Protein AF-A0A0F9RE69-F1 (afdb_monomer)

pLDDT: mean 82.81, std 15.03, range [32.81, 98.06]

Sequence (229 aa):
MHWARVFRTGDAGEPESRMHPKVQCPIGRCDGFTVLGRPYCSKHYRHYIKWGHAFRKPLCVVYNCERIVQWSRKDGRKEYCRKHQIKMGKWGLPYRPCSLSGCNNKHASKGLCNKHYKAKRRAENIQVRLASNLRSRIRTATKNGQKAGSAIKDLGCSIDDFKEHMENQFERGMSWDNWGLHGWHIDHIRPLMTFDLSNKVQFREANRYTNLRPLWAYDNLSRKKSQRK

Structure (mmCIF, N/CA/C/O backbone):
data_AF-A0A0F9RE69-F1
#
_entry.id   AF-A0A0F9RE69-F1
#
loop_
_atom_site.group_PDB
_atom_site.id
_atom_site.type_symbol
_atom_site.label_atom_id
_atom_site.label_alt_id
_atom_site.label_comp_id
_atom_site.label_asym_id
_atom_site.label_entity_id
_atom_site.label_seq_id
_atom_site.pdbx_PDB_ins_code
_atom_site.Cartn_x
_atom_site.Cartn_y
_atom_site.Cartn_z
_atom_site.occupancy
_atom_site.B_iso_or_equiv
_atom_site.auth_seq_id
_atom_site.auth_comp_id
_atom_site.auth_asym_id
_atom_site.auth_atom_id
_atom_site.pdbx_PDB_model_num
ATOM 1 N N . MET A 1 1 ? 18.300 -1.844 -69.169 1.00 34.06 1 MET A N 1
ATOM 2 C CA . MET A 1 1 ? 18.057 -1.223 -70.486 1.00 34.06 1 MET A CA 1
ATOM 3 C C . MET A 1 1 ? 17.036 -2.080 -71.209 1.00 34.06 1 MET A C 1
ATOM 5 O O . MET A 1 1 ? 17.349 -3.228 -71.479 1.00 34.06 1 MET A O 1
ATOM 9 N N . HIS A 1 2 ? 15.810 -1.602 -71.422 1.00 32.81 2 HIS A N 1
ATOM 10 C CA . HIS A 1 2 ? 14.795 -2.378 -72.146 1.00 32.81 2 HIS A CA 1
ATOM 11 C C . HIS A 1 2 ? 13.992 -1.439 -73.051 1.00 32.81 2 HIS A C 1
ATOM 13 O O . HIS A 1 2 ? 12.900 -1.001 -72.719 1.00 32.81 2 HIS A O 1
ATOM 19 N N . TRP A 1 3 ? 14.623 -1.081 -74.168 1.00 33.28 3 TRP A N 1
ATOM 20 C CA . TRP A 1 3 ? 14.007 -0.438 -75.327 1.00 33.28 3 TRP A CA 1
ATOM 21 C C . TRP A 1 3 ? 14.550 -1.132 -76.575 1.00 33.28 3 TRP A C 1
ATOM 23 O O . TRP A 1 3 ? 15.489 -0.657 -77.204 1.00 33.28 3 TRP A O 1
ATOM 33 N N . ALA A 1 4 ? 14.015 -2.307 -76.897 1.00 40.09 4 ALA A N 1
ATOM 34 C CA . ALA A 1 4 ? 14.283 -2.968 -78.169 1.00 40.09 4 ALA A CA 1
ATOM 35 C C . ALA A 1 4 ? 13.075 -3.830 -78.558 1.00 40.09 4 ALA A C 1
ATOM 37 O O . ALA A 1 4 ? 12.659 -4.678 -77.773 1.00 40.09 4 ALA A O 1
ATOM 38 N N . ARG A 1 5 ? 12.586 -3.621 -79.792 1.00 44.66 5 ARG A N 1
ATOM 39 C CA . ARG A 1 5 ? 11.292 -4.035 -80.383 1.00 44.66 5 ARG A CA 1
ATOM 40 C C . ARG A 1 5 ? 10.164 -3.113 -79.932 1.00 44.66 5 ARG A C 1
ATOM 42 O O . ARG A 1 5 ? 9.811 -3.096 -78.768 1.00 44.66 5 ARG A O 1
ATOM 49 N N . VAL A 1 6 ? 9.633 -2.262 -80.800 1.00 41.19 6 VAL A N 1
ATOM 50 C CA . VAL A 1 6 ? 8.813 -2.633 -81.961 1.00 41.19 6 VAL A CA 1
ATOM 51 C C . VAL A 1 6 ? 8.932 -1.542 -83.025 1.00 41.19 6 VAL A C 1
ATOM 53 O O . VAL A 1 6 ? 8.755 -0.394 -82.666 1.00 41.19 6 VAL A O 1
ATOM 56 N N . PHE A 1 7 ? 9.190 -1.898 -84.291 1.00 38.12 7 PHE A N 1
ATOM 57 C CA . PHE A 1 7 ? 8.599 -1.249 -85.479 1.00 38.12 7 PHE A CA 1
ATOM 58 C C . PHE A 1 7 ? 8.823 -2.141 -86.710 1.00 38.12 7 PHE A C 1
ATOM 60 O O . PHE A 1 7 ? 9.792 -2.001 -87.453 1.00 38.12 7 PHE A O 1
ATOM 67 N N . ARG A 1 8 ? 7.919 -3.105 -86.903 1.00 46.72 8 ARG A N 1
ATOM 68 C CA . ARG A 1 8 ? 7.627 -3.695 -88.216 1.00 46.72 8 ARG A CA 1
ATOM 69 C C . ARG A 1 8 ? 6.198 -4.245 -88.192 1.00 46.72 8 ARG A C 1
ATOM 71 O O . ARG A 1 8 ? 6.021 -5.448 -88.172 1.00 46.72 8 ARG A O 1
ATOM 78 N N . THR A 1 9 ? 5.242 -3.325 -88.063 1.00 43.06 9 THR A N 1
ATOM 79 C CA . THR A 1 9 ? 3.795 -3.398 -88.373 1.00 43.06 9 THR A CA 1
ATOM 80 C C . THR A 1 9 ? 3.170 -2.183 -87.689 1.00 43.06 9 THR A C 1
ATOM 82 O O . THR A 1 9 ? 3.253 -2.051 -86.468 1.00 43.06 9 THR A O 1
ATOM 85 N N . GLY A 1 10 ? 2.675 -1.237 -88.483 1.00 47.41 10 GLY A N 1
ATOM 86 C CA . GLY A 1 10 ? 2.187 0.059 -88.022 1.00 47.41 10 GLY A CA 1
ATOM 87 C C . GLY A 1 10 ? 0.805 -0.008 -87.386 1.00 47.41 10 GLY A C 1
ATOM 88 O O . GLY A 1 10 ? -0.138 0.465 -87.995 1.00 47.41 10 GLY A O 1
ATOM 89 N N . ASP A 1 11 ? 0.727 -0.514 -86.158 1.00 46.81 11 ASP A N 1
ATOM 90 C CA . ASP A 1 11 ? -0.419 -0.308 -85.270 1.00 46.81 11 ASP A CA 1
ATOM 91 C C . ASP A 1 11 ? 0.092 0.190 -83.915 1.00 46.81 11 ASP A C 1
ATOM 93 O O . ASP A 1 11 ? 0.530 -0.577 -83.054 1.00 46.81 11 ASP A O 1
ATOM 97 N N . ALA A 1 12 ? 0.077 1.511 -83.731 1.00 45.25 12 ALA A N 1
ATOM 98 C CA . ALA A 1 12 ? 0.247 2.126 -82.422 1.00 45.25 12 ALA A CA 1
ATOM 99 C C . ALA A 1 12 ? -1.081 2.006 -81.661 1.00 45.25 12 ALA A C 1
ATOM 101 O O . ALA A 1 12 ? -1.859 2.953 -81.601 1.00 45.25 12 ALA A O 1
ATOM 102 N N . GLY A 1 13 ? -1.359 0.821 -81.114 1.00 50.19 13 GLY A N 1
ATOM 103 C CA . GLY A 1 13 ? -2.434 0.664 -80.136 1.00 50.19 13 GLY A CA 1
ATOM 104 C C . GLY A 1 13 ? -2.172 1.581 -78.939 1.00 50.19 13 GLY A C 1
ATOM 105 O O . GLY A 1 13 ? -1.071 1.570 -78.380 1.00 50.19 13 GLY A O 1
ATOM 106 N N . GLU A 1 14 ? -3.157 2.399 -78.568 1.00 49.16 14 GLU A N 1
ATOM 107 C CA . GLU A 1 14 ? -3.077 3.251 -77.381 1.00 49.16 14 GLU A CA 1
ATOM 108 C C . GLU A 1 14 ? -2.786 2.392 -76.137 1.00 49.16 14 GLU A C 1
ATOM 110 O O . GLU A 1 14 ? -3.417 1.348 -75.944 1.00 49.16 14 GLU A O 1
ATOM 115 N N . PRO A 1 15 ? -1.837 2.782 -75.266 1.00 51.09 15 PRO A N 1
ATOM 116 C CA . PRO A 1 15 ? -1.603 2.040 -74.044 1.00 51.09 15 PRO A CA 1
ATOM 117 C C . PRO A 1 15 ? -2.792 2.258 -73.104 1.00 51.09 15 PRO A C 1
ATOM 119 O O . PRO A 1 15 ? -2.896 3.305 -72.466 1.00 51.09 15 PRO A O 1
ATOM 122 N N . GLU A 1 16 ? -3.666 1.254 -72.981 1.00 48.00 16 GLU A N 1
ATOM 123 C CA . GLU A 1 16 ? -4.644 1.184 -71.894 1.00 48.00 16 GLU A CA 1
ATOM 124 C C . GLU A 1 16 ? -3.909 1.389 -70.563 1.00 48.00 16 GLU A C 1
ATOM 126 O O . GLU A 1 16 ? -3.133 0.540 -70.100 1.00 48.00 16 GLU A O 1
ATOM 131 N N . SER A 1 17 ? -4.130 2.541 -69.928 1.00 51.00 17 SER A N 1
ATOM 132 C CA . SER A 1 17 ? -3.585 2.806 -68.607 1.00 51.00 17 SER A CA 1
ATOM 133 C C . SER A 1 17 ? -4.231 1.820 -67.636 1.00 51.00 17 SER A C 1
ATOM 135 O O . SER A 1 17 ? -5.389 1.989 -67.253 1.00 51.00 17 SER A O 1
ATOM 137 N N . ARG A 1 18 ? -3.506 0.772 -67.233 1.00 55.75 18 ARG A N 1
ATOM 138 C CA . ARG A 1 18 ? -3.955 -0.147 -66.180 1.00 55.75 18 ARG A CA 1
ATOM 139 C C . ARG A 1 18 ? -4.212 0.653 -64.898 1.00 55.75 18 ARG A C 1
ATOM 141 O O . ARG A 1 18 ? -3.283 0.952 -64.147 1.00 55.75 18 ARG A O 1
ATOM 148 N N . MET A 1 19 ? -5.469 1.020 -64.642 1.00 55.28 19 MET A N 1
ATOM 149 C CA . MET A 1 19 ? -5.887 1.619 -63.376 1.00 55.28 19 MET A CA 1
ATOM 150 C C . MET A 1 19 ? -5.671 0.586 -62.271 1.00 55.28 19 MET A C 1
ATOM 152 O O . MET A 1 19 ? -6.398 -0.397 -62.158 1.00 55.28 19 MET A O 1
ATOM 156 N N . HIS A 1 20 ? -4.648 0.797 -61.447 1.00 59.59 20 HIS A N 1
ATOM 157 C CA . HIS A 1 20 ? -4.435 -0.036 -60.271 1.00 59.59 20 HIS A CA 1
ATOM 158 C C . HIS A 1 20 ? -5.553 0.202 -59.236 1.00 59.59 20 HIS A C 1
ATOM 160 O O . HIS A 1 20 ? -5.915 1.360 -58.995 1.00 59.59 20 HIS A O 1
ATOM 166 N N . PRO A 1 21 ? -6.081 -0.852 -58.581 1.00 67.25 21 PRO A N 1
ATOM 167 C CA . PRO A 1 21 ? -7.150 -0.711 -57.597 1.00 67.25 21 PRO A CA 1
ATOM 168 C C . PRO A 1 21 ? -6.733 0.186 -56.426 1.00 67.25 21 PRO A C 1
ATOM 170 O O . PRO A 1 21 ? -5.678 -0.012 -55.817 1.00 67.25 21 PRO A O 1
ATOM 173 N N . LYS A 1 22 ? -7.578 1.161 -56.075 1.00 74.31 22 LYS A N 1
ATOM 174 C CA . LYS A 1 22 ? -7.398 1.989 -54.875 1.00 74.31 22 LYS A CA 1
ATOM 175 C C . LYS A 1 22 ? -7.756 1.163 -53.637 1.00 74.31 22 LYS A C 1
ATOM 177 O O . LYS A 1 22 ? -8.927 1.018 -53.306 1.00 74.31 22 LYS A O 1
ATOM 182 N N . VAL A 1 23 ? -6.757 0.630 -52.940 1.00 86.75 23 VAL A N 1
ATOM 183 C CA . VAL A 1 23 ? -6.963 -0.125 -51.691 1.00 86.75 23 VAL A CA 1
ATOM 184 C C . VAL A 1 23 ? -6.989 0.841 -50.507 1.00 86.75 23 VAL A C 1
ATOM 186 O O . VAL A 1 23 ? -6.150 1.736 -50.417 1.00 86.75 23 VAL A O 1
ATOM 189 N N . GLN A 1 24 ? -7.943 0.699 -49.587 1.00 89.94 24 GLN A N 1
ATOM 190 C CA . GLN A 1 24 ? -8.038 1.585 -48.423 1.00 89.94 24 GLN A CA 1
ATOM 191 C C . GLN A 1 24 ? -6.888 1.360 -47.429 1.00 89.94 24 GLN A C 1
ATOM 193 O O . GLN A 1 24 ? -6.379 0.252 -47.258 1.00 89.94 24 GLN A O 1
ATOM 198 N N . CYS A 1 25 ? -6.440 2.429 -46.769 1.00 90.81 25 CYS A N 1
ATOM 199 C CA . CYS A 1 25 ? -5.373 2.357 -45.781 1.00 90.81 25 CYS A CA 1
ATOM 200 C C . CYS A 1 25 ? -5.814 1.543 -44.549 1.00 90.81 25 CYS A C 1
ATOM 202 O O . CYS A 1 25 ? -6.846 1.859 -43.964 1.00 90.81 25 CYS A O 1
ATOM 204 N N . PRO A 1 26 ? -4.996 0.592 -44.057 1.00 90.25 26 PRO A N 1
ATOM 205 C CA . PRO A 1 26 ? -5.376 -0.274 -42.932 1.00 90.25 26 PRO A CA 1
ATOM 206 C C . PRO A 1 26 ? -5.365 0.417 -41.554 1.00 90.25 26 PRO A C 1
ATOM 208 O O . PRO A 1 26 ? -5.587 -0.227 -40.533 1.00 90.25 26 PRO A O 1
ATOM 211 N N . ILE A 1 27 ? -5.060 1.717 -41.479 1.00 88.06 27 ILE A N 1
ATOM 212 C CA . ILE A 1 27 ? -5.052 2.450 -40.208 1.00 88.06 27 ILE A CA 1
ATOM 213 C C . ILE A 1 27 ? -6.478 2.891 -39.885 1.00 88.06 27 ILE A C 1
ATOM 215 O O . ILE A 1 27 ? -7.076 3.638 -40.655 1.00 88.06 27 ILE A O 1
ATOM 219 N N . GLY A 1 28 ? -7.004 2.461 -38.735 1.00 85.25 28 GLY A N 1
ATOM 220 C CA . GLY A 1 28 ? -8.359 2.804 -38.301 1.00 85.25 28 GLY A CA 1
ATOM 221 C C . GLY A 1 28 ? -8.610 4.316 -38.310 1.00 85.25 28 GLY A C 1
ATOM 222 O O . GLY A 1 28 ? -7.770 5.085 -37.840 1.00 85.25 28 GLY A O 1
ATOM 223 N N . ARG A 1 29 ? -9.776 4.726 -38.832 1.00 83.62 29 ARG A N 1
ATOM 224 C CA . ARG A 1 29 ? -10.171 6.136 -39.046 1.00 83.62 29 ARG A CA 1
ATOM 225 C C . ARG A 1 29 ? -9.275 6.891 -40.043 1.00 83.62 29 ARG A C 1
ATOM 227 O O . ARG A 1 29 ? -8.983 8.070 -39.853 1.00 83.62 29 ARG A O 1
ATOM 234 N N . CYS A 1 30 ? -8.791 6.206 -41.080 1.00 88.25 30 CYS A N 1
ATOM 235 C CA . CYS A 1 30 ? -8.088 6.824 -42.199 1.00 88.25 30 CYS A CA 1
ATOM 236 C C . CYS A 1 30 ? -8.858 6.634 -43.506 1.00 88.25 30 CYS A C 1
ATOM 238 O O . CYS A 1 30 ? -9.013 5.512 -43.982 1.00 88.25 30 CYS A O 1
ATOM 240 N N . ASP A 1 31 ? -9.208 7.748 -44.146 1.00 89.31 31 ASP A N 1
ATOM 241 C CA . ASP A 1 31 ? -9.911 7.753 -45.440 1.00 89.31 31 ASP A CA 1
ATOM 242 C C . ASP A 1 31 ? -8.943 7.779 -46.638 1.00 89.31 31 ASP A C 1
ATOM 244 O O . ASP A 1 31 ? -9.317 8.036 -47.778 1.00 89.31 31 ASP A O 1
ATOM 248 N N . GLY A 1 32 ? -7.651 7.560 -46.381 1.00 88.06 32 GLY A N 1
ATOM 249 C CA . GLY A 1 32 ? -6.627 7.532 -47.418 1.00 88.06 32 GLY A CA 1
ATOM 250 C C . GLY A 1 32 ? -6.537 6.173 -48.106 1.00 88.06 32 GLY A C 1
ATOM 251 O O . GLY A 1 32 ? -6.819 5.139 -47.506 1.00 88.06 32 GLY A O 1
ATOM 252 N N . PHE A 1 33 ? -6.018 6.169 -49.329 1.00 89.88 33 PHE A N 1
ATOM 253 C CA . PHE A 1 33 ? -5.740 4.951 -50.092 1.00 89.88 33 PHE A CA 1
ATOM 254 C C . PHE A 1 33 ? -4.249 4.612 -50.064 1.00 89.88 33 PHE A C 1
ATOM 256 O O . PHE A 1 33 ? -3.396 5.505 -49.965 1.00 89.88 33 PHE A O 1
ATOM 263 N N . THR A 1 34 ? -3.919 3.325 -50.110 1.00 87.81 34 THR A N 1
ATOM 264 C CA . THR A 1 34 ? -2.552 2.858 -50.316 1.00 87.81 34 THR A CA 1
ATOM 265 C C . THR A 1 34 ? -2.087 3.235 -51.721 1.00 87.81 34 THR A C 1
ATOM 267 O O . THR A 1 34 ? -2.875 3.457 -52.639 1.00 87.81 34 THR A O 1
ATOM 270 N N . VAL A 1 35 ? -0.774 3.372 -51.864 1.00 82.88 35 VAL A N 1
ATOM 271 C CA . VAL A 1 35 ? -0.130 3.595 -53.162 1.00 82.88 35 VAL A CA 1
ATOM 272 C C . VAL A 1 35 ? 0.511 2.279 -53.579 1.00 82.88 35 VAL A C 1
ATOM 274 O O . VAL A 1 35 ? 0.962 1.529 -52.711 1.00 82.88 35 VAL A O 1
ATOM 277 N N . LEU A 1 36 ? 0.568 2.008 -54.884 1.00 79.94 36 LEU A N 1
ATOM 278 C CA . LEU A 1 36 ? 1.165 0.792 -55.435 1.00 79.94 36 LEU A CA 1
ATOM 279 C C . LEU A 1 36 ? 2.535 0.500 -54.791 1.00 79.94 36 LEU A C 1
ATOM 281 O O . LEU A 1 36 ? 3.399 1.375 -54.707 1.00 79.94 36 LEU A O 1
ATOM 285 N N . GLY A 1 37 ? 2.699 -0.725 -54.287 1.00 80.62 37 GLY A N 1
ATOM 286 C CA . GLY A 1 37 ? 3.926 -1.173 -53.622 1.00 80.62 37 GLY A CA 1
ATOM 287 C C . GLY A 1 37 ? 4.147 -0.637 -52.200 1.00 80.62 37 GLY A C 1
ATOM 288 O O . GLY A 1 37 ? 5.230 -0.830 -51.650 1.00 80.62 37 GLY A O 1
ATOM 289 N N . ARG A 1 38 ? 3.166 0.038 -51.576 1.00 87.06 38 ARG A N 1
ATOM 290 C CA . ARG A 1 38 ? 3.271 0.544 -50.195 1.00 87.06 38 ARG A CA 1
ATOM 291 C C . ARG A 1 38 ? 2.202 -0.053 -49.273 1.00 87.06 38 ARG A C 1
ATOM 293 O O . ARG A 1 38 ? 1.034 -0.096 -49.645 1.00 87.06 38 ARG A O 1
ATOM 300 N N . PRO A 1 39 ? 2.558 -0.393 -48.020 1.00 87.56 39 PRO A N 1
ATOM 301 C CA . PRO A 1 39 ? 1.616 -0.967 -47.055 1.00 87.56 39 PRO A CA 1
ATOM 302 C C . PRO A 1 39 ? 0.610 0.045 -46.476 1.00 87.56 39 PRO A C 1
ATOM 304 O O . PRO A 1 39 ? -0.358 -0.346 -45.831 1.00 87.56 39 PRO A O 1
ATOM 307 N N . TYR A 1 40 ? 0.828 1.352 -46.668 1.00 91.44 40 TYR A N 1
ATOM 308 C CA . TYR A 1 40 ? -0.014 2.414 -46.108 1.00 91.44 40 TYR A CA 1
ATOM 309 C C . TYR A 1 40 ? -0.210 3.563 -47.103 1.00 91.44 40 TYR A C 1
ATOM 311 O O . TYR A 1 40 ? 0.547 3.699 -48.067 1.00 91.44 40 TYR A O 1
ATOM 319 N N . CYS A 1 41 ? -1.174 4.450 -46.829 1.00 92.31 41 CYS A N 1
ATOM 320 C CA . CYS A 1 41 ? -1.324 5.696 -47.581 1.00 92.31 41 CYS A CA 1
ATOM 321 C C . CYS A 1 41 ? -0.071 6.578 -47.488 1.00 92.31 41 CYS A C 1
ATOM 323 O O . CYS A 1 41 ? 0.723 6.465 -46.552 1.00 92.31 41 CYS A O 1
ATOM 325 N N . SER A 1 42 ? 0.096 7.524 -48.413 1.00 90.00 42 SER A N 1
ATOM 326 C CA . SER A 1 42 ? 1.280 8.398 -48.471 1.00 90.00 42 SER A CA 1
ATOM 327 C C . SER A 1 42 ? 1.600 9.133 -47.162 1.00 90.00 42 SER A C 1
ATOM 329 O O . SER A 1 42 ? 2.769 9.403 -46.881 1.00 90.00 42 SER A O 1
ATOM 331 N N . LYS A 1 43 ? 0.594 9.467 -46.342 1.00 91.06 43 LYS A N 1
ATOM 332 C CA . LYS A 1 43 ? 0.785 10.089 -45.018 1.00 91.06 43 LYS A CA 1
ATOM 333 C C . LYS A 1 43 ? 1.352 9.088 -44.006 1.00 91.06 43 LYS A C 1
ATOM 335 O O . LYS A 1 43 ? 2.388 9.349 -43.394 1.00 91.06 43 LYS A O 1
ATOM 3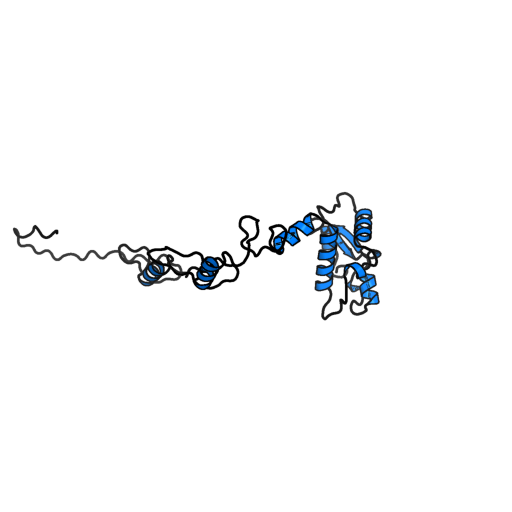40 N N . HIS A 1 44 ? 0.708 7.934 -43.861 1.00 91.56 44 HIS A N 1
ATOM 341 C CA . HIS A 1 44 ? 1.111 6.893 -42.915 1.00 91.56 44 HIS A CA 1
ATOM 342 C C . HIS A 1 44 ? 2.407 6.196 -43.316 1.00 91.56 44 HIS A C 1
ATOM 344 O O . HIS A 1 44 ? 3.206 5.864 -42.447 1.00 91.56 44 HIS A O 1
ATOM 350 N N . TYR A 1 45 ? 2.678 6.061 -44.612 1.00 89.75 45 TYR A N 1
ATOM 351 C CA . TYR A 1 45 ? 3.950 5.551 -45.102 1.00 89.75 45 TYR A CA 1
ATOM 352 C C . TYR A 1 45 ? 5.097 6.509 -44.769 1.00 89.75 45 TYR A C 1
ATOM 354 O O . TYR A 1 45 ? 6.108 6.081 -44.224 1.00 89.75 45 TYR A O 1
ATOM 362 N N . ARG A 1 46 ? 4.925 7.825 -44.977 1.00 88.50 46 ARG A N 1
ATOM 363 C CA . ARG A 1 46 ? 5.919 8.825 -44.539 1.00 88.50 46 ARG A CA 1
ATOM 364 C C . ARG A 1 46 ? 6.158 8.772 -43.029 1.00 88.50 46 ARG A C 1
ATOM 366 O O . ARG A 1 46 ? 7.298 8.869 -42.583 1.00 88.50 46 ARG A O 1
ATOM 373 N N . HIS A 1 47 ? 5.099 8.592 -42.242 1.00 88.31 47 HIS A N 1
ATOM 374 C CA . HIS A 1 47 ? 5.208 8.453 -40.792 1.00 88.31 47 HIS A CA 1
ATOM 375 C C . HIS A 1 47 ? 5.937 7.158 -40.392 1.00 88.31 47 HIS A C 1
ATOM 377 O O . HIS A 1 47 ? 6.848 7.199 -39.566 1.00 88.31 47 HIS A O 1
ATOM 383 N N . TYR A 1 48 ? 5.617 6.042 -41.049 1.00 85.50 48 TYR A N 1
ATOM 384 C CA . TYR A 1 48 ? 6.286 4.755 -40.880 1.00 85.50 48 TYR A CA 1
ATOM 385 C C . TYR A 1 48 ? 7.779 4.839 -41.202 1.00 85.50 48 TYR A C 1
ATOM 387 O O . TYR A 1 48 ? 8.588 4.463 -40.362 1.00 85.50 48 TYR A O 1
ATOM 395 N N . ILE A 1 49 ? 8.157 5.416 -42.344 1.00 84.88 49 ILE A N 1
ATOM 396 C CA . ILE A 1 49 ? 9.566 5.604 -42.720 1.00 84.88 49 ILE A CA 1
ATOM 397 C C . ILE A 1 49 ? 10.307 6.475 -41.700 1.00 84.88 49 ILE A C 1
ATOM 399 O O . ILE A 1 49 ? 11.472 6.228 -41.406 1.00 84.88 49 ILE A O 1
ATOM 403 N N . LYS A 1 50 ? 9.636 7.480 -41.127 1.00 82.25 50 LYS A N 1
ATOM 404 C CA . LYS A 1 50 ? 10.250 8.388 -40.154 1.00 82.25 50 LYS A CA 1
ATOM 405 C C . LYS A 1 50 ? 10.402 7.781 -38.754 1.00 82.25 50 LYS A C 1
ATOM 407 O O . LYS A 1 50 ? 11.359 8.110 -38.060 1.00 82.25 50 LYS A O 1
ATOM 412 N N . TRP A 1 51 ? 9.463 6.944 -38.312 1.00 80.81 51 TRP A N 1
ATOM 413 C CA . TRP A 1 51 ? 9.377 6.511 -36.906 1.00 80.81 51 TRP A CA 1
ATOM 414 C C . TRP A 1 51 ? 9.383 4.993 -36.696 1.00 80.81 51 TRP A C 1
ATOM 416 O O . TRP A 1 51 ? 9.289 4.527 -35.553 1.00 80.81 51 TRP A O 1
ATOM 426 N N . GLY A 1 52 ? 9.447 4.212 -37.773 1.00 78.75 52 GLY A N 1
ATOM 427 C CA . GLY A 1 52 ? 9.263 2.760 -37.770 1.00 78.75 52 GLY A CA 1
ATOM 428 C C . GLY A 1 52 ? 7.840 2.332 -37.402 1.00 78.75 52 GLY A C 1
ATOM 429 O O . GLY A 1 52 ? 7.629 1.203 -36.972 1.00 78.75 52 GLY A O 1
ATOM 430 N N . HIS A 1 53 ? 6.865 3.246 -37.460 1.00 83.75 53 HIS A N 1
ATOM 431 C CA . HIS A 1 53 ? 5.483 2.966 -37.088 1.00 83.75 53 HIS A CA 1
ATOM 432 C C . HIS A 1 53 ? 4.498 3.912 -37.781 1.00 83.75 53 HIS A C 1
ATOM 434 O O . HIS A 1 53 ? 4.716 5.120 -37.830 1.00 83.75 53 HIS A O 1
ATOM 440 N N . ALA A 1 54 ? 3.389 3.371 -38.287 1.00 84.25 54 ALA A N 1
ATOM 441 C CA . ALA A 1 54 ? 2.466 4.114 -39.143 1.00 84.25 54 ALA A CA 1
ATOM 442 C C . ALA A 1 54 ? 1.672 5.208 -38.408 1.00 84.25 54 ALA A C 1
ATOM 444 O O . ALA A 1 54 ? 1.380 6.236 -39.008 1.00 84.25 54 ALA A O 1
ATOM 445 N N . PHE A 1 55 ? 1.380 5.050 -37.107 1.00 86.62 55 PHE A N 1
ATOM 446 C CA . PHE A 1 55 ? 0.473 5.968 -36.386 1.00 86.62 55 PHE A CA 1
ATOM 447 C C . PHE A 1 55 ? 0.948 6.529 -35.033 1.00 86.62 55 PHE A C 1
ATOM 449 O O . PHE A 1 55 ? 0.369 7.496 -34.554 1.00 86.62 55 PHE A O 1
ATOM 456 N N . ARG A 1 56 ? 2.010 6.000 -34.410 1.00 85.31 56 ARG A N 1
ATOM 457 C CA . ARG A 1 56 ? 2.483 6.464 -33.093 1.00 85.31 56 ARG A CA 1
ATOM 458 C C . ARG A 1 56 ? 3.978 6.707 -33.119 1.00 85.31 56 ARG A C 1
ATOM 460 O O . ARG A 1 56 ? 4.716 5.952 -33.749 1.00 85.31 56 ARG A O 1
ATOM 467 N N . LYS A 1 57 ? 4.414 7.750 -32.421 1.00 87.69 57 LYS A N 1
ATOM 468 C CA . LYS A 1 57 ? 5.837 8.003 -32.209 1.00 87.69 57 LYS A CA 1
ATOM 469 C C . LYS A 1 57 ? 6.327 7.087 -31.082 1.00 87.69 57 LYS A C 1
ATOM 471 O O . LYS A 1 57 ? 5.619 6.941 -30.087 1.00 87.69 57 LYS A O 1
ATOM 476 N N . PRO A 1 58 ? 7.495 6.449 -31.218 1.00 85.25 58 PRO A N 1
ATOM 477 C CA . PRO A 1 58 ? 8.018 5.596 -30.162 1.00 85.25 58 PRO A CA 1
ATOM 478 C C . PRO A 1 58 ? 8.471 6.427 -28.963 1.00 85.25 58 PRO A C 1
ATOM 480 O O . PRO A 1 58 ? 9.101 7.468 -29.138 1.00 85.25 58 PRO A O 1
ATOM 483 N N . LEU A 1 59 ? 8.154 5.966 -27.756 1.00 87.62 59 LEU A N 1
ATOM 484 C CA . LEU A 1 59 ? 8.495 6.638 -26.503 1.00 87.62 59 LEU A CA 1
ATOM 485 C C . LEU A 1 59 ? 9.686 5.970 -25.821 1.00 87.62 59 LEU A C 1
ATOM 487 O O . LEU A 1 59 ? 9.992 4.805 -26.070 1.00 87.62 59 LEU A O 1
ATOM 491 N N . CYS A 1 60 ? 10.368 6.736 -24.974 1.00 86.31 60 CYS A N 1
ATOM 492 C CA . CYS A 1 60 ? 11.471 6.252 -24.159 1.00 86.31 60 CYS A CA 1
ATOM 493 C C . CYS A 1 60 ? 10.982 5.177 -23.185 1.00 86.31 60 CYS A C 1
ATOM 495 O O . CYS A 1 60 ? 9.992 5.384 -22.492 1.00 86.31 60 CYS A O 1
ATOM 497 N N . VAL A 1 61 ? 11.738 4.088 -23.038 1.00 81.56 61 VAL A N 1
ATOM 498 C CA . VAL A 1 61 ? 11.385 3.001 -22.099 1.00 81.56 61 VAL A CA 1
ATOM 499 C C . VAL A 1 61 ? 11.548 3.354 -20.614 1.00 81.56 61 VAL A C 1
ATOM 501 O O . VAL A 1 61 ? 11.166 2.577 -19.743 1.00 81.56 61 VAL A O 1
ATOM 504 N N . VAL A 1 62 ? 12.138 4.511 -20.294 1.00 77.12 62 VAL A N 1
ATOM 505 C CA . VAL A 1 62 ? 12.321 4.932 -18.899 1.00 77.12 62 VAL A CA 1
ATOM 506 C C . VAL A 1 62 ? 10.962 5.275 -18.306 1.00 77.12 62 VAL A C 1
ATOM 508 O O . VAL A 1 62 ? 10.219 6.068 -18.880 1.00 77.12 62 VAL A O 1
ATOM 511 N N . TYR A 1 63 ? 10.669 4.704 -17.137 1.00 75.88 63 TYR A N 1
ATOM 512 C CA . TYR A 1 63 ? 9.418 4.930 -16.421 1.00 75.88 63 TYR A CA 1
ATOM 513 C C . TYR A 1 63 ? 9.119 6.431 -16.269 1.00 75.88 63 TYR A C 1
ATOM 515 O O . TYR A 1 63 ? 9.999 7.208 -15.890 1.00 75.88 63 TYR A O 1
ATOM 523 N N . ASN A 1 64 ? 7.883 6.830 -16.584 1.00 76.19 64 ASN A N 1
ATOM 524 C CA . ASN A 1 64 ? 7.420 8.224 -16.620 1.00 76.19 64 ASN A CA 1
ATOM 525 C C . ASN A 1 64 ? 8.209 9.151 -17.567 1.00 76.19 64 ASN A C 1
ATOM 527 O O . ASN A 1 64 ? 8.287 10.359 -17.346 1.00 76.19 64 ASN A O 1
ATOM 531 N N . CYS A 1 65 ? 8.815 8.616 -18.631 1.00 81.06 65 CYS A N 1
ATOM 532 C CA . CYS A 1 65 ? 9.449 9.426 -19.663 1.00 81.06 65 CYS A CA 1
ATOM 533 C C . CYS A 1 65 ? 8.627 9.440 -20.953 1.00 81.06 65 CYS A C 1
ATOM 535 O O . CYS A 1 65 ? 8.774 8.586 -21.817 1.00 81.06 65 CYS A O 1
ATOM 537 N N . GLU A 1 66 ? 7.860 10.505 -21.152 1.00 88.50 66 GLU A N 1
ATOM 538 C CA . GLU A 1 66 ? 7.027 10.703 -22.350 1.00 88.50 66 GLU A CA 1
ATOM 539 C C . GLU A 1 66 ? 7.812 11.222 -23.569 1.00 88.50 66 GLU A C 1
ATOM 541 O O . GLU A 1 66 ? 7.250 11.659 -24.571 1.00 88.50 66 GLU A O 1
ATOM 546 N N . ARG A 1 67 ? 9.149 11.209 -23.506 1.00 89.62 67 ARG A N 1
ATOM 547 C CA . ARG A 1 67 ? 9.986 11.742 -24.585 1.00 89.62 67 ARG A CA 1
ATOM 548 C C . ARG A 1 67 ? 10.124 10.719 -25.701 1.00 89.62 67 ARG A C 1
ATOM 550 O O . ARG A 1 67 ? 10.452 9.561 -25.457 1.00 89.62 67 ARG A O 1
ATOM 557 N N . ILE A 1 68 ? 9.939 11.189 -26.929 1.00 88.88 68 ILE A N 1
ATOM 558 C CA . ILE A 1 68 ? 10.062 10.383 -28.143 1.00 88.88 68 ILE A CA 1
ATOM 559 C C . ILE A 1 68 ? 11.510 9.903 -28.312 1.00 88.88 68 ILE A C 1
ATOM 561 O O . ILE A 1 68 ? 12.464 10.641 -28.032 1.00 88.88 68 ILE A O 1
ATOM 565 N N . VAL A 1 69 ? 11.682 8.670 -28.781 1.00 87.62 69 VAL A N 1
ATOM 566 C CA . VAL A 1 69 ? 12.991 8.136 -29.172 1.00 87.62 69 VAL A CA 1
ATOM 567 C C . VAL A 1 69 ? 13.278 8.428 -30.636 1.00 87.62 69 VAL A C 1
ATOM 569 O O . VAL A 1 69 ? 12.387 8.467 -31.485 1.00 87.62 69 VAL A O 1
ATOM 572 N N . GLN A 1 70 ? 14.550 8.669 -30.924 1.00 78.38 70 GLN A N 1
ATOM 573 C CA . GLN A 1 70 ? 15.004 8.950 -32.278 1.00 78.38 70 GLN A CA 1
ATOM 574 C C . GLN A 1 70 ? 15.246 7.643 -33.037 1.00 78.38 70 GLN A C 1
ATOM 576 O O . GLN A 1 70 ? 15.643 6.632 -32.454 1.00 78.38 70 GLN A O 1
ATOM 581 N N . TRP A 1 71 ? 15.021 7.694 -34.345 1.00 71.69 71 TRP A N 1
ATOM 582 C CA . TRP A 1 71 ? 15.362 6.636 -35.288 1.00 71.69 71 TRP A CA 1
ATOM 583 C C . TRP A 1 71 ? 16.443 7.154 -36.241 1.00 71.69 71 TRP A C 1
ATOM 585 O O . TRP A 1 71 ? 16.374 8.308 -36.671 1.00 71.69 71 TRP A O 1
ATOM 595 N N . SER A 1 72 ? 17.438 6.324 -36.559 1.00 69.00 72 SER A N 1
ATOM 596 C CA . SER A 1 72 ? 18.426 6.601 -37.607 1.00 69.00 72 SER A CA 1
ATOM 597 C C . SER A 1 72 ? 18.620 5.364 -38.487 1.00 69.00 72 SER A C 1
ATOM 599 O O . SER A 1 72 ? 18.461 4.235 -38.026 1.00 69.00 72 SER A O 1
ATOM 601 N N . ARG A 1 73 ? 18.992 5.566 -39.758 1.00 63.34 73 ARG A N 1
ATOM 602 C CA . ARG A 1 73 ? 19.301 4.459 -40.684 1.00 63.34 73 ARG A CA 1
ATOM 603 C C . ARG A 1 73 ? 20.513 3.629 -40.246 1.00 63.34 73 ARG A C 1
ATOM 605 O O . ARG A 1 73 ? 20.578 2.459 -40.585 1.00 63.34 73 ARG A O 1
ATOM 612 N N . LYS A 1 74 ? 21.452 4.242 -39.516 1.00 70.50 74 LYS A N 1
ATOM 613 C CA . LYS A 1 74 ? 22.704 3.614 -39.069 1.00 70.50 74 LYS A CA 1
ATOM 614 C C . LYS A 1 74 ? 22.537 2.805 -37.779 1.00 70.50 74 LYS A C 1
ATOM 616 O O . LYS A 1 74 ? 23.097 1.725 -37.676 1.00 70.50 74 LYS A O 1
ATOM 621 N N . ASP A 1 75 ? 21.753 3.314 -36.824 1.00 69.81 75 ASP A N 1
ATOM 622 C CA . ASP A 1 75 ? 21.673 2.756 -35.462 1.00 69.81 75 ASP A CA 1
ATOM 623 C C . ASP A 1 75 ? 20.334 2.049 -35.172 1.00 69.81 75 ASP A C 1
ATOM 625 O O . ASP A 1 75 ? 20.130 1.524 -34.079 1.00 69.81 75 ASP A O 1
ATOM 629 N N . GLY A 1 76 ? 19.375 2.095 -36.101 1.00 69.62 76 GLY A N 1
ATOM 630 C CA . GLY A 1 76 ? 18.025 1.577 -35.890 1.00 69.62 76 GLY A CA 1
ATOM 631 C C . GLY A 1 76 ? 17.182 2.420 -34.920 1.00 69.62 76 GLY A C 1
ATOM 632 O O . GLY A 1 76 ? 17.402 3.621 -34.718 1.00 69.62 76 GLY A O 1
ATOM 633 N N . ARG A 1 77 ? 16.138 1.805 -34.344 1.00 67.88 77 ARG A N 1
ATOM 634 C CA . ARG A 1 77 ? 15.269 2.458 -33.349 1.00 67.88 77 ARG A CA 1
ATOM 635 C C . ARG A 1 77 ? 15.946 2.413 -31.983 1.00 67.88 77 ARG A C 1
ATOM 637 O O . ARG A 1 77 ? 16.148 1.338 -31.431 1.00 67.88 77 ARG A O 1
ATOM 644 N N . LYS A 1 78 ? 16.202 3.582 -31.397 1.00 78.06 78 LYS A N 1
ATOM 645 C CA . LYS A 1 78 ? 16.797 3.664 -30.060 1.00 78.06 78 LYS A CA 1
ATOM 646 C C . LYS A 1 78 ? 15.748 3.406 -28.980 1.00 78.06 78 LYS A C 1
ATOM 648 O O . LYS A 1 78 ? 14.617 3.862 -29.090 1.00 78.06 78 LYS A O 1
ATOM 653 N N . GLU A 1 79 ? 16.141 2.713 -27.921 1.00 80.88 79 GLU A N 1
ATOM 654 C CA . GLU A 1 79 ? 15.263 2.382 -26.790 1.00 80.88 79 GLU A CA 1
ATOM 655 C C . GLU A 1 79 ? 15.052 3.584 -25.839 1.00 80.88 79 GLU A C 1
ATOM 657 O O . GLU A 1 79 ? 13.997 3.790 -25.232 1.00 80.88 79 GLU A O 1
ATOM 662 N N . TYR A 1 80 ? 16.061 4.453 -25.766 1.00 83.81 80 TYR A N 1
ATOM 663 C CA . TYR A 1 80 ? 16.099 5.617 -24.888 1.00 83.81 80 TYR A CA 1
ATOM 664 C C . TYR A 1 80 ? 15.997 6.918 -25.685 1.00 83.81 80 TYR A C 1
ATOM 666 O O . TYR A 1 80 ? 16.433 7.000 -26.828 1.00 83.81 80 TYR A O 1
ATOM 674 N N . CYS A 1 81 ? 15.469 7.984 -25.088 1.00 87.69 81 CYS A N 1
ATOM 675 C CA . CYS A 1 81 ? 15.539 9.326 -25.676 1.00 87.69 81 CYS A CA 1
ATOM 676 C C . CYS A 1 81 ? 16.962 9.909 -25.567 1.00 87.69 81 CYS A C 1
ATOM 678 O O . CYS A 1 81 ? 17.729 9.516 -24.687 1.00 87.69 81 CYS A O 1
ATOM 680 N N . ARG A 1 82 ? 17.299 10.921 -26.383 1.00 86.38 82 ARG A N 1
ATOM 681 C CA . ARG A 1 82 ? 18.650 11.528 -26.448 1.00 86.38 82 ARG A CA 1
ATOM 682 C C . ARG A 1 82 ? 19.243 11.891 -25.077 1.00 86.38 82 ARG A C 1
ATOM 684 O O . ARG A 1 82 ? 20.379 11.544 -24.791 1.00 86.38 82 ARG A O 1
ATOM 691 N N . LYS A 1 83 ? 18.466 12.518 -24.181 1.00 84.44 83 LYS A N 1
ATOM 692 C CA . LYS A 1 83 ? 18.929 12.856 -22.813 1.00 84.44 83 LYS A CA 1
ATOM 693 C C . LYS A 1 83 ? 19.299 11.614 -21.998 1.00 84.44 83 LYS A C 1
ATOM 695 O O . LYS A 1 83 ? 20.246 11.663 -21.226 1.00 84.44 83 LYS A O 1
ATOM 700 N N . HIS A 1 84 ? 18.520 10.534 -22.116 1.00 83.00 84 HIS A N 1
ATOM 701 C CA . HIS A 1 84 ? 18.808 9.295 -21.397 1.00 83.00 84 HIS A CA 1
ATOM 702 C C . HIS A 1 84 ? 19.985 8.564 -22.029 1.00 83.00 84 HIS A C 1
ATOM 704 O O . HIS A 1 84 ? 20.814 8.086 -21.280 1.00 83.00 84 HIS A O 1
ATOM 710 N N . GLN A 1 85 ? 20.147 8.593 -23.353 1.00 80.94 85 GLN A N 1
ATOM 711 C CA . GLN A 1 85 ? 21.349 8.070 -24.015 1.00 80.94 85 GLN A CA 1
ATOM 712 C C . GLN A 1 85 ? 22.622 8.782 -23.547 1.00 80.94 85 GLN A C 1
ATOM 714 O O . GLN A 1 85 ? 23.577 8.121 -23.166 1.00 80.94 85 GLN A O 1
ATOM 719 N N . ILE A 1 86 ? 22.615 10.120 -23.499 1.00 80.94 86 ILE A N 1
ATOM 720 C CA . ILE A 1 86 ? 23.758 10.907 -23.004 1.00 80.94 86 ILE A CA 1
ATOM 721 C C . ILE A 1 86 ? 24.063 10.550 -21.545 1.00 80.94 86 ILE A C 1
ATOM 723 O O . ILE A 1 86 ? 25.218 10.357 -21.179 1.00 80.94 86 ILE A O 1
ATOM 727 N N . LYS A 1 87 ? 23.026 10.422 -20.706 1.00 73.56 87 LYS A N 1
ATOM 728 C CA . LYS A 1 87 ? 23.199 9.993 -19.313 1.00 73.56 87 LYS A CA 1
ATOM 729 C C . LYS A 1 87 ? 23.747 8.566 -19.209 1.00 73.56 87 LYS A C 1
ATOM 731 O O . LYS A 1 87 ? 24.627 8.351 -18.392 1.00 73.56 87 LYS A O 1
ATOM 736 N N . MET A 1 88 ? 23.279 7.642 -20.047 1.00 71.19 88 MET A N 1
ATOM 737 C CA . MET A 1 88 ? 23.718 6.241 -20.070 1.00 71.19 88 MET A CA 1
ATOM 738 C C . MET A 1 88 ? 25.165 6.099 -20.522 1.00 71.19 88 MET A C 1
ATOM 740 O O . MET A 1 88 ? 25.917 5.363 -19.901 1.00 71.19 88 MET A O 1
ATOM 744 N N . GLY A 1 89 ? 25.571 6.840 -21.556 1.00 70.06 89 GLY A N 1
ATOM 745 C CA . GLY A 1 89 ? 26.954 6.838 -22.030 1.00 70.06 89 GLY A CA 1
ATOM 746 C C . GLY A 1 89 ? 27.932 7.442 -21.022 1.00 70.06 89 GLY A C 1
ATOM 747 O O . GLY A 1 89 ? 29.082 7.029 -20.975 1.00 70.06 89 GLY A O 1
ATOM 748 N N . LYS A 1 90 ? 27.478 8.394 -20.195 1.00 61.22 90 LYS A N 1
ATOM 749 C CA . LYS A 1 90 ? 28.321 9.050 -19.185 1.00 61.22 90 LYS A CA 1
ATOM 750 C C . LYS A 1 90 ? 28.320 8.343 -17.820 1.00 61.22 90 LYS A C 1
ATOM 752 O O . LYS A 1 90 ? 29.315 8.423 -17.114 1.00 61.22 90 LYS A O 1
ATOM 757 N N . TRP A 1 91 ? 27.219 7.690 -17.435 1.00 60.47 91 TRP A N 1
ATOM 758 C CA . TRP A 1 91 ? 26.994 7.206 -16.061 1.00 60.47 91 TRP A CA 1
ATOM 759 C C . TRP A 1 91 ? 26.326 5.818 -15.953 1.00 60.47 91 TRP A C 1
ATOM 761 O O . TRP A 1 91 ? 26.072 5.364 -14.840 1.00 60.47 91 TRP A O 1
ATOM 771 N N . GLY A 1 92 ? 25.985 5.149 -17.061 1.00 63.31 92 GLY A N 1
ATOM 772 C CA . GLY A 1 92 ? 25.104 3.969 -17.058 1.00 63.31 92 GLY A CA 1
ATOM 773 C C . GLY A 1 92 ? 23.625 4.314 -16.792 1.00 63.31 92 GLY A C 1
ATOM 774 O O . GLY A 1 92 ? 23.226 5.483 -16.821 1.00 63.31 92 GLY A O 1
ATOM 775 N N . LEU A 1 93 ? 22.769 3.306 -16.552 1.00 60.66 93 LEU A N 1
ATOM 776 C CA . LEU A 1 93 ? 21.386 3.542 -16.098 1.00 60.66 93 LEU A CA 1
ATOM 777 C C . LEU A 1 93 ? 21.415 4.501 -14.889 1.00 60.66 93 LEU A C 1
ATOM 779 O O . LEU A 1 93 ? 22.176 4.258 -13.955 1.00 60.66 93 LEU A O 1
ATOM 783 N N . PRO A 1 94 ? 20.573 5.558 -14.832 1.00 63.28 94 PRO A N 1
ATOM 784 C CA . PRO A 1 94 ? 20.612 6.534 -13.734 1.00 63.28 94 PRO A CA 1
ATOM 785 C C . PRO A 1 94 ? 20.224 5.927 -12.376 1.00 63.28 94 PRO A C 1
ATOM 787 O O . PRO A 1 94 ? 20.229 6.610 -11.353 1.00 63.28 94 PRO A O 1
ATOM 790 N N . TYR A 1 95 ? 19.813 4.662 -12.372 1.00 71.62 95 TYR A N 1
ATOM 791 C CA . TYR A 1 95 ? 19.569 3.860 -11.196 1.00 71.62 95 TYR A CA 1
ATOM 792 C C . TYR A 1 95 ? 19.779 2.384 -11.530 1.00 71.62 95 TYR A C 1
ATOM 794 O O . TYR A 1 95 ? 19.532 1.941 -12.651 1.00 71.62 95 TYR A O 1
ATOM 802 N N . ARG A 1 96 ? 20.139 1.593 -10.522 1.00 79.25 96 ARG A N 1
ATOM 803 C CA . ARG A 1 96 ? 20.094 0.135 -10.622 1.00 79.25 96 ARG A CA 1
ATOM 804 C C . ARG A 1 96 ? 18.629 -0.319 -10.703 1.00 79.25 96 ARG A C 1
ATOM 806 O O . ARG A 1 96 ? 17.859 0.060 -9.817 1.00 79.25 96 ARG A O 1
ATOM 813 N N . PRO A 1 97 ? 18.193 -1.064 -11.731 1.00 84.56 97 PRO A N 1
ATOM 814 C CA . PRO A 1 97 ? 16.816 -1.536 -11.805 1.00 84.56 97 PRO A CA 1
ATOM 815 C C . PRO A 1 97 ? 16.542 -2.606 -10.743 1.00 84.56 97 PRO A C 1
ATOM 817 O O . PRO A 1 97 ? 17.452 -3.158 -10.119 1.00 84.56 97 PRO A O 1
ATOM 820 N N . CYS A 1 98 ? 15.261 -2.872 -10.514 1.00 91.75 98 CYS A N 1
ATOM 821 C CA . CYS A 1 98 ? 14.817 -3.979 -9.681 1.00 91.75 98 CYS A CA 1
ATOM 822 C C . CYS A 1 98 ? 15.340 -5.307 -10.246 1.00 91.75 98 CYS A C 1
ATOM 824 O O . CYS A 1 98 ? 15.267 -5.543 -11.444 1.00 91.75 98 CYS A O 1
ATOM 826 N N . SER A 1 99 ? 15.769 -6.215 -9.374 1.00 91.56 99 SER A N 1
ATOM 827 C CA . SER A 1 99 ? 16.213 -7.562 -9.751 1.00 91.56 99 SER A CA 1
ATOM 828 C C . SER A 1 99 ? 15.075 -8.498 -10.174 1.00 91.56 99 SER A C 1
ATOM 830 O O . SER A 1 99 ? 15.325 -9.648 -10.509 1.00 91.56 99 SER A O 1
ATOM 832 N N . LEU A 1 100 ? 13.821 -8.040 -10.109 1.00 89.81 100 LEU A N 1
ATOM 833 C CA . LEU A 1 100 ? 12.663 -8.840 -10.497 1.00 89.81 100 LEU A CA 1
ATOM 834 C C . LEU A 1 100 ? 12.495 -8.727 -12.009 1.00 89.81 100 LEU A C 1
ATOM 836 O O . LEU A 1 100 ? 12.382 -7.613 -12.524 1.00 89.81 100 LEU A O 1
ATOM 840 N N . SER A 1 101 ? 12.464 -9.871 -12.693 1.00 88.50 101 SER A N 1
ATOM 841 C CA . SER A 1 101 ? 12.265 -9.923 -14.142 1.00 88.50 101 SER A CA 1
ATOM 842 C C . SER A 1 101 ? 11.012 -9.138 -14.549 1.00 88.50 101 SER A C 1
ATOM 844 O O . SER A 1 101 ? 9.984 -9.192 -13.873 1.00 88.50 101 SER A O 1
ATOM 846 N N . GLY A 1 102 ? 11.121 -8.338 -15.612 1.00 83.75 102 GLY A N 1
ATOM 847 C CA . GLY A 1 102 ? 10.044 -7.461 -16.088 1.00 83.75 102 GLY A CA 1
ATOM 848 C C . GLY A 1 102 ? 9.805 -6.189 -15.260 1.00 83.75 102 GLY A C 1
ATOM 849 O O . GLY A 1 102 ? 8.899 -5.418 -15.575 1.00 83.75 102 GLY A O 1
ATOM 850 N N . CYS A 1 103 ? 10.598 -5.918 -14.215 1.00 87.25 103 CYS A N 1
ATOM 851 C CA . CYS A 1 103 ? 10.464 -4.714 -13.397 1.00 87.25 103 CYS A CA 1
ATOM 852 C C . CYS A 1 103 ? 11.600 -3.714 -13.635 1.00 87.25 103 CYS A C 1
ATOM 854 O O . CYS A 1 103 ? 12.684 -3.826 -13.071 1.00 87.25 103 CYS A O 1
ATOM 856 N N . ASN A 1 104 ? 11.292 -2.627 -14.340 1.00 80.50 104 ASN A N 1
ATOM 857 C CA . ASN A 1 104 ? 12.255 -1.552 -14.593 1.00 80.50 104 ASN A CA 1
ATOM 858 C C . ASN A 1 104 ? 12.253 -0.463 -13.510 1.00 80.50 104 ASN A C 1
ATOM 860 O O . ASN A 1 104 ? 12.823 0.601 -13.714 1.00 80.50 104 ASN A O 1
ATOM 864 N N . ASN A 1 105 ? 11.605 -0.673 -12.360 1.00 84.94 105 ASN A N 1
ATOM 865 C CA . ASN A 1 105 ? 11.553 0.341 -11.303 1.00 84.94 105 ASN A CA 1
ATOM 866 C C . ASN A 1 105 ? 12.919 0.559 -10.640 1.00 84.94 105 ASN A C 1
ATOM 868 O O . ASN A 1 105 ? 13.727 -0.365 -10.546 1.00 84.94 105 ASN A O 1
ATOM 872 N N . LYS A 1 106 ? 13.127 1.762 -10.089 1.00 84.56 106 LYS A N 1
ATOM 873 C CA . LYS A 1 106 ? 14.312 2.086 -9.287 1.00 84.56 106 LYS A CA 1
ATOM 874 C C . LYS A 1 106 ? 14.458 1.132 -8.101 1.00 84.56 106 LYS A C 1
ATOM 876 O O . LYS A 1 106 ? 13.539 1.000 -7.287 1.00 84.56 106 LYS A O 1
ATOM 881 N N . HIS A 1 107 ? 15.619 0.482 -8.016 1.00 90.19 107 HIS A N 1
ATOM 882 C CA . HIS A 1 107 ? 16.054 -0.280 -6.849 1.00 90.19 107 HIS A CA 1
ATOM 883 C C . HIS A 1 107 ? 16.021 0.601 -5.601 1.00 90.19 107 HIS A C 1
ATOM 885 O O . HIS A 1 107 ? 16.380 1.778 -5.643 1.00 90.19 107 HIS A O 1
ATOM 891 N N . ALA A 1 108 ? 15.556 0.019 -4.501 1.00 89.75 108 ALA A N 1
ATOM 892 C CA . ALA A 1 108 ? 15.518 0.669 -3.204 1.00 89.75 108 ALA A CA 1
ATOM 893 C C . ALA A 1 108 ? 16.356 -0.088 -2.170 1.00 89.75 108 ALA A C 1
ATOM 895 O O . ALA A 1 108 ? 17.220 0.501 -1.532 1.00 89.75 108 ALA A O 1
ATOM 896 N N . SER A 1 109 ? 16.106 -1.387 -1.982 1.00 91.12 109 SER A N 1
ATOM 897 C CA . SER A 1 109 ? 16.804 -2.193 -0.975 1.00 91.12 109 SER A CA 1
ATOM 898 C C . SER A 1 109 ? 16.770 -3.678 -1.330 1.00 91.12 109 SER A C 1
ATOM 900 O O . SER A 1 109 ? 15.826 -4.147 -1.965 1.00 91.12 109 SER A O 1
ATOM 902 N N . LYS A 1 110 ? 17.809 -4.425 -0.930 1.00 91.38 110 LYS A N 1
ATOM 903 C CA . LYS A 1 110 ? 17.949 -5.881 -1.144 1.00 91.38 110 LYS A CA 1
ATOM 904 C C . LYS A 1 110 ? 17.674 -6.353 -2.585 1.00 91.38 110 LYS A C 1
ATOM 906 O O . LYS A 1 110 ? 17.068 -7.394 -2.800 1.00 91.38 110 LYS A O 1
ATOM 911 N N . GLY A 1 111 ? 18.060 -5.557 -3.580 1.00 90.62 111 GLY A N 1
ATOM 912 C CA . GLY A 1 111 ? 17.839 -5.881 -4.998 1.00 90.62 111 GLY A CA 1
ATOM 913 C C . GLY A 1 111 ? 16.468 -5.453 -5.534 1.00 90.62 111 GLY A C 1
ATOM 914 O O . GLY A 1 111 ? 16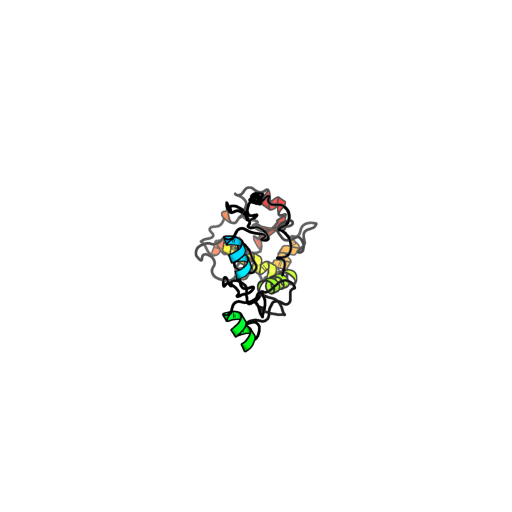.275 -5.378 -6.742 1.00 90.62 111 GLY A O 1
ATOM 915 N N . LEU A 1 112 ? 15.526 -5.090 -4.665 1.00 94.69 112 LEU A N 1
ATOM 916 C CA . LEU A 1 112 ? 14.135 -4.853 -5.022 1.00 94.69 112 LEU A CA 1
ATOM 917 C C . LEU A 1 112 ? 13.797 -3.361 -5.065 1.00 94.69 112 LEU A C 1
ATOM 919 O O . LEU A 1 112 ? 14.338 -2.546 -4.315 1.00 94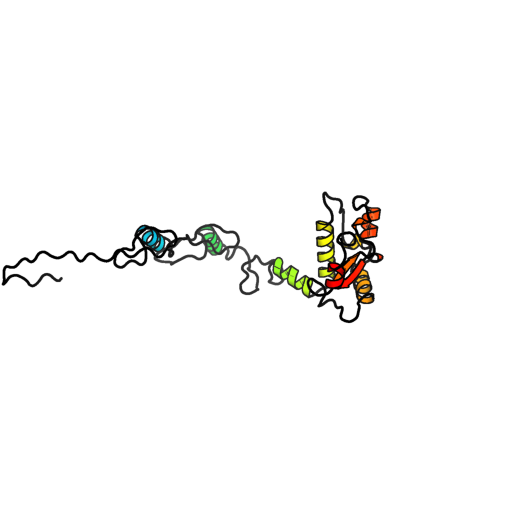.69 112 LEU A O 1
ATOM 923 N N . CYS A 1 113 ? 12.851 -2.994 -5.928 1.00 94.62 113 CYS A N 1
ATOM 924 C CA . CYS A 1 113 ? 12.234 -1.673 -5.883 1.00 94.62 113 CYS A CA 1
ATOM 925 C C . CYS A 1 113 ? 11.371 -1.519 -4.624 1.00 94.62 113 CYS A C 1
ATOM 927 O O . CYS A 1 113 ? 10.954 -2.504 -4.014 1.00 94.62 113 CYS A O 1
ATOM 929 N N . ASN A 1 114 ? 11.029 -0.280 -4.261 1.00 93.56 114 ASN A N 1
ATOM 930 C CA . ASN A 1 114 ? 10.219 0.009 -3.071 1.00 93.56 114 ASN A CA 1
ATOM 931 C C . ASN A 1 114 ? 8.909 -0.795 -3.001 1.00 93.56 114 ASN A C 1
ATOM 933 O O . ASN A 1 114 ? 8.526 -1.249 -1.924 1.00 93.56 114 ASN A O 1
ATOM 937 N N . LYS A 1 115 ? 8.223 -0.981 -4.137 1.00 94.25 115 LYS A N 1
ATOM 938 C CA . LYS A 1 115 ? 6.971 -1.749 -4.214 1.00 94.25 115 LYS A CA 1
ATOM 939 C C . LYS A 1 115 ? 7.202 -3.218 -3.849 1.00 94.25 115 LYS A C 1
ATOM 941 O O . LYS A 1 115 ? 6.539 -3.732 -2.953 1.00 94.25 115 LYS A O 1
ATOM 946 N N . HIS A 1 116 ? 8.161 -3.869 -4.506 1.00 96.31 116 HIS A N 1
ATOM 947 C CA . HIS A 1 116 ? 8.457 -5.285 -4.283 1.00 96.31 116 HIS A CA 1
ATOM 948 C C . HIS A 1 116 ? 9.092 -5.542 -2.917 1.00 96.31 116 HIS A C 1
ATOM 950 O O . HIS A 1 116 ? 8.726 -6.503 -2.252 1.00 96.31 116 HIS A O 1
ATOM 956 N N . TYR A 1 117 ? 9.966 -4.650 -2.447 1.00 95.38 117 TYR A N 1
ATOM 957 C CA . TYR A 1 117 ? 10.556 -4.754 -1.116 1.00 95.38 117 TYR A CA 1
ATOM 958 C C . TYR A 1 117 ? 9.487 -4.702 -0.015 1.00 95.38 117 TYR A C 1
ATOM 960 O O . TYR A 1 117 ? 9.473 -5.546 0.879 1.00 95.38 117 TYR A O 1
ATOM 968 N N . LYS A 1 118 ? 8.540 -3.757 -0.105 1.00 94.44 118 LYS A N 1
ATOM 969 C CA . LYS A 1 118 ? 7.419 -3.658 0.844 1.00 94.44 118 LYS A CA 1
ATOM 970 C C . LYS A 1 118 ? 6.490 -4.870 0.775 1.00 94.44 118 LYS A C 1
ATOM 972 O O . LYS A 1 118 ? 6.040 -5.326 1.820 1.00 94.44 118 LYS A O 1
ATOM 977 N N . ALA A 1 119 ? 6.204 -5.379 -0.425 1.00 93.94 119 ALA A N 1
ATOM 978 C CA . ALA A 1 119 ? 5.390 -6.581 -0.601 1.00 93.94 119 ALA A CA 1
ATOM 979 C C . ALA A 1 119 ? 6.053 -7.803 0.055 1.00 93.94 119 ALA A C 1
ATOM 981 O O . ALA A 1 119 ? 5.428 -8.442 0.896 1.00 93.94 119 ALA A O 1
ATOM 982 N N . LYS A 1 120 ? 7.341 -8.040 -0.232 1.00 95.06 120 LYS A N 1
ATOM 983 C CA . LYS A 1 120 ? 8.144 -9.109 0.378 1.00 95.06 120 LYS A CA 1
ATOM 984 C C . LYS A 1 120 ? 8.137 -9.020 1.907 1.00 95.06 120 LYS A C 1
ATOM 986 O O . LYS A 1 120 ? 7.744 -9.963 2.578 1.00 95.06 120 LYS A O 1
ATOM 991 N N . ARG A 1 121 ? 8.437 -7.840 2.463 1.00 94.94 121 ARG A N 1
ATOM 992 C CA . ARG A 1 121 ? 8.424 -7.602 3.919 1.00 94.94 121 ARG A CA 1
ATOM 993 C C . ARG A 1 121 ? 7.073 -7.875 4.584 1.00 94.94 121 ARG A C 1
ATOM 995 O O . ARG A 1 121 ? 7.053 -8.276 5.738 1.00 94.94 121 ARG A O 1
ATOM 1002 N N . ARG A 1 122 ? 5.960 -7.604 3.897 1.00 94.12 122 ARG A N 1
ATOM 1003 C CA . ARG A 1 122 ? 4.606 -7.879 4.406 1.00 94.12 122 ARG A CA 1
ATOM 1004 C C . ARG A 1 122 ? 4.224 -9.355 4.307 1.00 94.12 122 ARG A C 1
ATOM 1006 O O . ARG A 1 122 ? 3.361 -9.777 5.063 1.00 94.12 122 ARG A O 1
ATOM 1013 N N . ALA A 1 123 ? 4.805 -10.091 3.364 1.00 91.94 123 ALA A N 1
ATOM 1014 C CA . ALA A 1 123 ? 4.605 -11.531 3.244 1.00 91.94 123 ALA A CA 1
ATOM 1015 C C . ALA A 1 123 ? 5.414 -12.291 4.307 1.00 91.94 123 ALA A C 1
ATOM 1017 O O . ALA A 1 123 ? 4.893 -13.202 4.928 1.00 91.94 123 ALA A O 1
ATOM 1018 N N . GLU A 1 124 ? 6.655 -11.869 4.562 1.00 94.06 124 GLU A N 1
ATOM 1019 C CA . GLU A 1 124 ? 7.570 -12.539 5.502 1.00 94.06 124 GLU A CA 1
ATOM 1020 C C . GLU A 1 124 ? 7.310 -12.206 6.977 1.00 94.06 124 GLU A C 1
ATOM 1022 O O 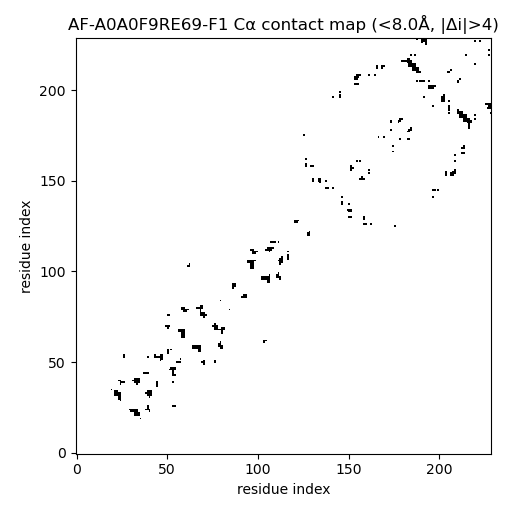. GLU A 1 124 ? 7.751 -12.935 7.858 1.00 94.06 124 GLU A O 1
ATOM 1027 N N . ASN A 1 125 ? 6.665 -11.074 7.273 1.00 95.50 125 ASN A N 1
ATOM 1028 C CA . ASN A 1 125 ? 6.473 -10.621 8.647 1.00 95.50 125 ASN A CA 1
ATOM 1029 C C . ASN A 1 125 ? 5.045 -10.110 8.866 1.00 95.50 125 ASN A C 1
ATOM 1031 O O . ASN A 1 125 ? 4.633 -9.065 8.338 1.00 95.50 125 ASN A O 1
ATOM 1035 N N . ILE A 1 126 ? 4.299 -10.851 9.686 1.00 95.12 126 ILE A N 1
ATOM 1036 C CA . ILE A 1 126 ? 2.891 -10.580 9.951 1.00 95.12 126 ILE A CA 1
ATOM 1037 C C . ILE A 1 126 ? 2.685 -9.281 10.732 1.00 95.12 126 ILE A C 1
ATOM 1039 O O . ILE A 1 126 ? 1.776 -8.519 10.406 1.00 95.12 126 ILE A O 1
ATOM 1043 N N . GLN A 1 127 ? 3.572 -8.941 11.670 1.00 95.88 127 GLN A N 1
ATOM 1044 C CA . GLN A 1 127 ? 3.500 -7.690 12.426 1.00 95.88 127 GLN A CA 1
ATOM 1045 C C . GLN A 1 127 ? 3.646 -6.465 11.508 1.00 95.88 127 GLN A C 1
ATOM 1047 O O . GLN A 1 127 ? 2.905 -5.485 11.630 1.00 95.88 127 GLN A O 1
ATOM 1052 N N . VAL A 1 128 ? 4.543 -6.520 10.515 1.00 95.44 128 VAL A N 1
ATOM 1053 C CA . VAL A 1 128 ? 4.704 -5.472 9.492 1.00 95.44 128 VAL A CA 1
ATOM 1054 C C . VAL A 1 128 ? 3.424 -5.323 8.671 1.00 95.44 128 VAL A C 1
ATOM 1056 O O . VAL A 1 128 ? 3.014 -4.197 8.354 1.00 95.44 128 VAL A O 1
ATOM 1059 N N . ARG A 1 129 ? 2.779 -6.440 8.324 1.00 95.31 129 ARG A N 1
ATOM 1060 C CA . ARG A 1 129 ? 1.514 -6.465 7.584 1.00 95.31 129 ARG A CA 1
ATOM 1061 C C . ARG A 1 129 ? 0.360 -5.897 8.419 1.00 95.31 129 ARG A C 1
ATOM 1063 O O . ARG A 1 129 ? -0.334 -5.010 7.915 1.00 95.31 129 ARG A O 1
ATOM 1070 N N . LEU A 1 130 ? 0.218 -6.315 9.679 1.00 95.06 130 LEU A N 1
ATOM 1071 C CA . LEU A 1 130 ? -0.717 -5.786 10.686 1.00 95.06 130 LEU A CA 1
ATOM 1072 C C . LEU A 1 130 ? -0.577 -4.281 10.846 1.00 95.06 130 LEU A C 1
ATOM 1074 O O . LEU A 1 130 ? -1.501 -3.534 10.518 1.00 95.06 130 LEU A O 1
ATOM 1078 N N . ALA A 1 131 ? 0.610 -3.816 11.222 1.00 94.81 131 ALA A N 1
ATOM 1079 C CA . ALA A 1 131 ? 0.872 -2.402 11.432 1.00 94.81 131 ALA A CA 1
ATOM 1080 C C . ALA A 1 131 ? 0.574 -1.562 10.182 1.00 94.81 131 ALA A C 1
ATOM 1082 O O . ALA A 1 131 ? 0.067 -0.444 10.287 1.00 94.81 131 ALA A O 1
ATOM 1083 N N . SER A 1 132 ? 0.900 -2.073 8.990 1.00 93.56 132 SER A N 1
ATOM 1084 C CA . SER A 1 132 ? 0.641 -1.367 7.731 1.00 93.56 132 SER A CA 1
ATOM 1085 C C . SER A 1 132 ? -0.852 -1.303 7.395 1.00 93.56 132 SER A C 1
ATOM 1087 O O . SER A 1 132 ? -1.324 -0.266 6.927 1.00 93.56 132 SER A O 1
ATOM 1089 N N . ASN A 1 133 ? -1.598 -2.385 7.635 1.00 92.56 133 ASN A N 1
ATOM 1090 C CA . ASN A 1 133 ? -3.042 -2.437 7.404 1.00 92.56 133 ASN A CA 1
ATOM 1091 C C . ASN A 1 133 ? -3.807 -1.545 8.385 1.00 92.56 133 ASN A C 1
ATOM 1093 O O . ASN A 1 133 ? -4.640 -0.757 7.940 1.00 92.56 133 ASN A O 1
ATOM 1097 N N . LEU A 1 134 ? -3.475 -1.595 9.678 1.00 91.88 134 LEU A N 1
ATOM 1098 C CA . LEU A 1 134 ? -4.057 -0.723 10.704 1.00 91.88 134 LEU A CA 1
ATOM 1099 C C . LEU A 1 134 ? -3.842 0.753 10.359 1.00 91.88 134 LEU A C 1
ATOM 1101 O O . LEU A 1 134 ? -4.797 1.523 10.284 1.00 91.88 134 LEU A O 1
ATOM 1105 N N . ARG A 1 135 ? -2.601 1.142 10.028 1.00 90.94 135 ARG A N 1
ATOM 1106 C CA . ARG A 1 135 ? -2.288 2.510 9.581 1.00 90.94 135 ARG A CA 1
ATOM 1107 C C . ARG A 1 135 ? -3.126 2.934 8.380 1.00 90.94 135 ARG A C 1
ATOM 1109 O O . ARG A 1 135 ? -3.642 4.048 8.372 1.00 90.94 135 ARG A O 1
ATOM 1116 N N . SER A 1 136 ? -3.259 2.070 7.372 1.00 89.69 136 SER A N 1
ATOM 1117 C CA . SER A 1 136 ? -4.044 2.402 6.182 1.00 89.69 136 SER A CA 1
ATOM 1118 C C . SER A 1 136 ? -5.530 2.545 6.498 1.00 89.69 136 SER A C 1
ATOM 1120 O O . SER A 1 136 ? -6.139 3.497 6.022 1.00 89.69 136 SER A O 1
ATOM 1122 N N . ARG A 1 137 ? -6.099 1.638 7.301 1.00 86.75 137 ARG A N 1
ATOM 1123 C CA . ARG A 1 137 ? -7.514 1.667 7.691 1.00 86.75 137 ARG A CA 1
ATOM 1124 C C . ARG A 1 137 ? -7.856 2.928 8.466 1.00 86.75 137 ARG A C 1
ATOM 1126 O O . ARG A 1 137 ? -8.765 3.646 8.065 1.00 86.75 137 ARG A O 1
ATOM 1133 N N . ILE A 1 138 ? -7.078 3.232 9.503 1.00 85.94 138 ILE A N 1
ATOM 1134 C CA . ILE A 1 138 ? -7.293 4.432 10.310 1.00 85.94 138 ILE A CA 1
ATOM 1135 C C . ILE A 1 138 ? -7.171 5.678 9.434 1.00 85.94 138 ILE A C 1
ATOM 1137 O O . ILE A 1 138 ? -8.056 6.520 9.468 1.00 85.94 138 ILE A O 1
ATOM 1141 N N . ARG A 1 139 ? -6.137 5.771 8.585 1.00 84.94 139 ARG A N 1
ATOM 1142 C CA . ARG A 1 139 ? -5.964 6.913 7.673 1.00 84.94 139 ARG A CA 1
ATOM 1143 C C . ARG A 1 139 ? -7.171 7.125 6.756 1.00 84.94 139 ARG A C 1
ATOM 1145 O O . ARG A 1 139 ? -7.484 8.263 6.443 1.00 84.94 139 ARG A O 1
ATOM 1152 N N . THR A 1 140 ? -7.815 6.053 6.297 1.00 83.00 140 THR A N 1
ATOM 1153 C CA . THR A 1 140 ? -9.019 6.149 5.460 1.00 83.00 140 THR A CA 1
ATOM 1154 C C . THR A 1 140 ? -10.268 6.502 6.274 1.00 83.00 140 THR A C 1
ATOM 1156 O O . THR A 1 140 ? -11.163 7.154 5.742 1.00 83.00 140 THR A O 1
ATOM 1159 N N . ALA A 1 141 ? -10.340 6.085 7.542 1.00 76.44 141 ALA A N 1
ATOM 1160 C CA . ALA A 1 141 ?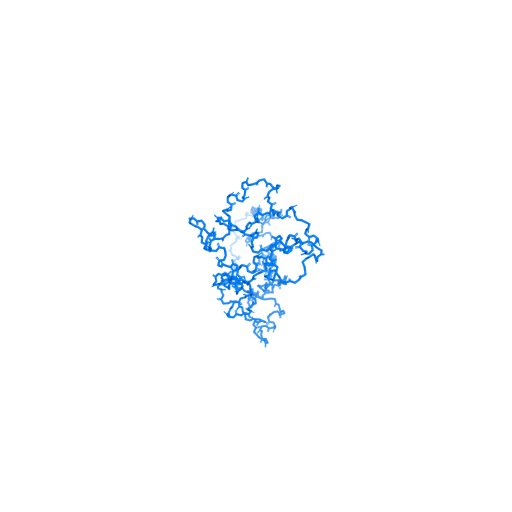 -11.464 6.368 8.434 1.00 76.44 141 ALA A CA 1
ATOM 1161 C C . ALA A 1 141 ? -11.436 7.798 9.002 1.00 76.44 141 ALA A C 1
ATOM 1163 O O . ALA A 1 141 ? -12.485 8.417 9.156 1.00 76.44 141 ALA A O 1
ATOM 1164 N N . THR A 1 142 ? -10.249 8.339 9.280 1.00 76.38 142 THR A N 1
ATOM 1165 C CA . THR A 1 142 ? -10.064 9.695 9.811 1.00 76.38 142 THR A CA 1
ATOM 1166 C C . THR A 1 142 ? -9.930 10.721 8.691 1.00 76.38 142 THR A C 1
ATOM 1168 O O . THR A 1 142 ? -9.160 10.507 7.753 1.00 76.38 142 THR A O 1
ATOM 1171 N N . LYS A 1 143 ? -10.593 11.872 8.815 1.00 70.12 143 LYS A N 1
ATOM 1172 C CA . LYS A 1 143 ? -10.388 13.037 7.937 1.00 70.12 143 LYS A CA 1
ATOM 1173 C C . LYS A 1 143 ? -9.709 14.167 8.721 1.00 70.12 143 LYS A C 1
ATOM 1175 O O . LYS A 1 143 ? -9.711 14.160 9.946 1.00 70.12 143 LYS A O 1
ATOM 1180 N N . ASN A 1 144 ? -9.097 15.121 8.019 1.00 65.81 144 ASN A N 1
ATOM 1181 C CA . ASN A 1 144 ? -8.651 16.408 8.580 1.00 65.81 144 ASN A CA 1
ATOM 1182 C C . ASN A 1 144 ? -7.812 16.326 9.877 1.00 65.81 144 ASN A C 1
ATOM 1184 O O . ASN A 1 144 ? -8.049 17.068 10.822 1.00 65.81 144 ASN A O 1
ATOM 1188 N N . GLY A 1 145 ? -6.832 15.418 9.951 1.00 64.44 145 GLY A N 1
ATOM 1189 C CA . GLY A 1 145 ? -5.867 15.402 11.063 1.00 64.44 145 GLY A CA 1
ATOM 1190 C C . GLY A 1 145 ? -6.379 14.847 12.400 1.00 64.44 145 GLY A C 1
ATOM 1191 O O . GLY A 1 145 ? -5.649 14.912 13.385 1.00 64.44 145 GLY A O 1
ATOM 1192 N N . GLN A 1 146 ? -7.574 14.240 12.448 1.00 67.25 146 GLN A N 1
ATOM 1193 C CA . GLN A 1 146 ? -8.107 13.574 13.654 1.00 67.25 146 GLN A CA 1
ATOM 1194 C C . GLN A 1 146 ? -7.152 12.510 14.220 1.00 67.25 146 GLN A C 1
ATOM 1196 O O . GLN A 1 146 ? -7.061 12.312 15.431 1.00 67.25 146 GLN A O 1
ATOM 1201 N N . LYS A 1 147 ? -6.382 11.852 13.346 1.00 69.12 147 LYS A N 1
ATOM 1202 C CA . LYS A 1 147 ? -5.282 10.991 13.766 1.00 69.12 147 LYS A CA 1
ATOM 1203 C C . LYS A 1 147 ? -4.019 11.815 14.028 1.00 69.12 147 LYS A C 1
ATOM 1205 O O . LYS A 1 147 ? -3.362 12.249 13.084 1.00 69.12 147 LYS A O 1
ATOM 1210 N N . ALA A 1 148 ? -3.596 11.867 15.288 1.00 67.56 148 ALA A N 1
ATOM 1211 C CA . ALA A 1 148 ? -2.253 12.291 15.678 1.00 67.56 148 ALA A CA 1
ATOM 1212 C C . ALA A 1 148 ? -1.471 11.097 16.253 1.00 67.56 148 ALA A C 1
ATOM 1214 O O . ALA A 1 148 ? -1.873 10.510 17.254 1.00 67.56 148 ALA A O 1
ATOM 1215 N N . GLY A 1 149 ? -0.347 10.729 15.629 1.00 76.75 149 GLY A N 1
ATOM 1216 C CA . GLY A 1 149 ? 0.572 9.713 16.158 1.00 76.75 149 GLY A CA 1
ATOM 1217 C C . GLY A 1 149 ? 0.449 8.309 15.548 1.00 76.75 149 GLY A C 1
ATOM 1218 O O . GLY A 1 149 ? 0.098 8.131 14.380 1.00 76.75 149 GLY A O 1
ATOM 1219 N N . SER A 1 150 ? 0.834 7.288 16.321 1.00 85.12 150 SER A N 1
ATOM 1220 C CA . SER A 1 150 ? 1.037 5.917 15.832 1.00 85.12 150 SER A CA 1
ATOM 1221 C C . SER A 1 150 ? -0.214 5.056 15.977 1.00 85.12 150 SER A C 1
ATOM 1223 O O . SER A 1 150 ? -0.709 4.872 17.078 1.00 85.12 150 SER A O 1
ATOM 1225 N N . ALA A 1 151 ? -0.650 4.430 14.878 1.00 87.75 151 ALA A N 1
ATOM 1226 C CA . ALA A 1 151 ? -1.738 3.442 14.892 1.00 87.75 151 ALA A CA 1
ATOM 1227 C C . ALA A 1 151 ? -1.484 2.253 15.827 1.00 87.75 151 ALA A C 1
ATOM 1229 O O . ALA A 1 151 ? -2.436 1.677 16.323 1.00 87.75 151 ALA A O 1
ATOM 1230 N N . ILE A 1 152 ? -0.218 1.887 16.054 1.00 92.88 152 ILE A N 1
ATOM 1231 C CA . ILE A 1 152 ? 0.123 0.811 16.992 1.00 92.88 152 ILE A CA 1
ATOM 1232 C C . ILE A 1 152 ? -0.094 1.293 18.428 1.00 92.88 152 ILE A C 1
ATOM 1234 O O . ILE A 1 152 ? -0.653 0.567 19.233 1.00 92.88 152 ILE A O 1
ATOM 1238 N N . LYS A 1 153 ? 0.281 2.543 18.741 1.00 91.31 153 LYS A N 1
ATOM 1239 C CA . LYS A 1 153 ? 0.048 3.112 20.078 1.00 91.31 153 LYS A CA 1
ATOM 1240 C C . LYS A 1 153 ? -1.445 3.201 20.402 1.00 91.31 153 LYS A C 1
ATOM 1242 O O . LYS A 1 153 ? -1.823 2.995 21.548 1.00 91.31 153 LYS A O 1
ATOM 1247 N N . ASP A 1 154 ? -2.276 3.465 19.395 1.00 91.44 154 ASP A N 1
ATOM 1248 C CA . ASP A 1 154 ? -3.732 3.536 19.553 1.00 91.44 154 ASP A CA 1
ATOM 1249 C C . ASP A 1 154 ? -4.367 2.179 19.920 1.00 91.44 154 ASP A C 1
ATOM 1251 O O . ASP A 1 154 ? -5.459 2.172 20.477 1.00 91.44 154 ASP A O 1
ATOM 1255 N N . LEU A 1 155 ? -3.682 1.047 19.682 1.00 93.94 155 LEU A N 1
ATOM 1256 C CA . LEU A 1 155 ? -4.158 -0.274 20.111 1.00 93.94 155 LEU A CA 1
ATOM 1257 C C . LEU A 1 155 ? -4.177 -0.419 21.635 1.00 93.94 155 LEU A C 1
ATOM 1259 O O . LEU A 1 155 ? -4.957 -1.210 22.151 1.00 93.94 155 LEU A O 1
ATOM 1263 N N . GLY A 1 156 ? -3.320 0.301 22.367 1.00 94.88 156 GLY A N 1
ATOM 1264 C CA . GLY A 1 156 ? -3.162 0.124 23.815 1.00 94.88 156 GLY A CA 1
ATOM 1265 C C . GLY A 1 156 ? -2.400 -1.143 24.232 1.00 94.88 156 GL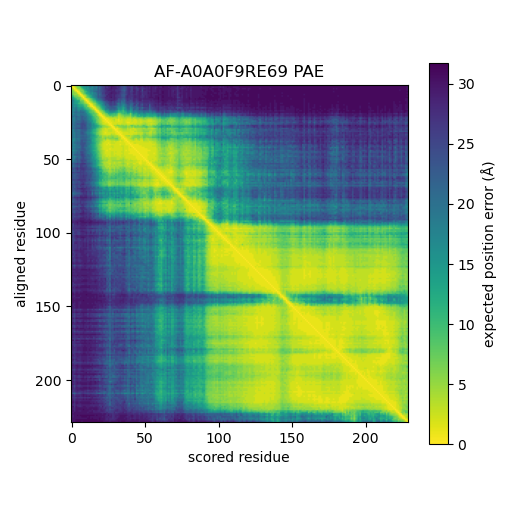Y A C 1
ATOM 1266 O O . GLY A 1 156 ? -2.452 -1.505 25.402 1.00 94.88 156 GLY A O 1
ATOM 1267 N N . CYS A 1 157 ? -1.710 -1.806 23.300 1.00 95.44 157 CYS A N 1
ATOM 1268 C CA . CYS A 1 157 ? -0.7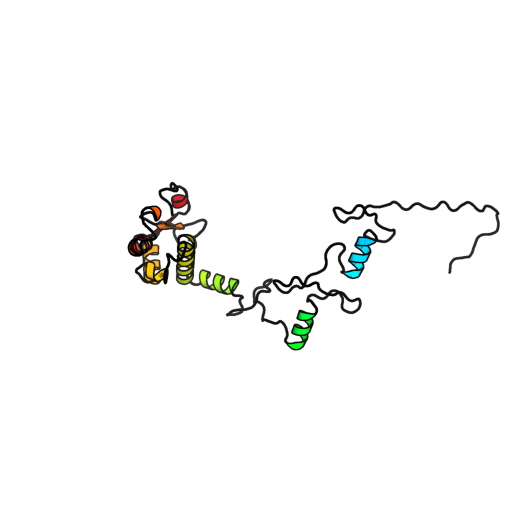80 -2.918 23.536 1.00 95.44 157 CYS A CA 1
ATOM 1269 C C . CYS A 1 157 ? 0.346 -2.903 22.483 1.00 95.44 157 CYS A C 1
ATOM 1271 O O . CYS A 1 157 ? 0.338 -2.059 21.573 1.00 95.44 157 CYS A O 1
ATOM 1273 N N . SER A 1 158 ? 1.334 -3.796 22.600 1.00 96.62 158 SER A N 1
ATOM 1274 C CA . SER A 1 158 ? 2.341 -3.961 21.552 1.00 96.62 158 SER A CA 1
ATOM 1275 C C . SER A 1 158 ? 1.753 -4.662 20.319 1.00 96.62 158 SER A C 1
ATOM 1277 O O . SER A 1 158 ? 0.666 -5.237 20.347 1.00 96.62 158 SER A O 1
ATOM 1279 N N . ILE A 1 159 ? 2.463 -4.604 19.189 1.00 96.56 159 ILE A N 1
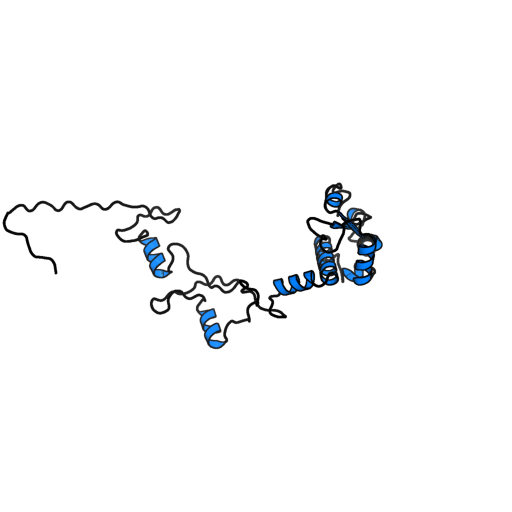ATOM 1280 C CA . ILE A 1 159 ? 2.017 -5.309 17.979 1.00 96.56 159 ILE A CA 1
ATOM 1281 C C . ILE A 1 159 ? 2.104 -6.835 18.133 1.00 96.56 159 ILE A C 1
ATOM 1283 O O . ILE A 1 159 ? 1.369 -7.546 17.448 1.00 96.56 159 ILE A O 1
ATOM 1287 N N . ASP A 1 160 ? 2.987 -7.316 19.011 1.00 97.25 160 ASP A N 1
ATOM 1288 C CA . ASP A 1 160 ? 3.151 -8.736 19.310 1.00 97.25 160 ASP A CA 1
ATOM 1289 C C . ASP A 1 160 ? 2.008 -9.223 20.209 1.00 97.25 160 ASP A C 1
ATOM 1291 O O . ASP A 1 160 ? 1.331 -10.178 19.835 1.00 97.25 160 ASP A O 1
ATOM 1295 N N . ASP A 1 161 ? 1.672 -8.481 21.271 1.00 97.62 161 ASP A N 1
ATOM 1296 C CA . ASP A 1 161 ? 0.502 -8.787 22.116 1.00 97.62 161 ASP A CA 1
ATOM 1297 C C . ASP A 1 161 ? -0.792 -8.760 21.294 1.00 97.62 161 ASP A C 1
ATOM 1299 O O . ASP A 1 161 ? -1.679 -9.593 21.459 1.00 97.62 161 ASP A O 1
ATOM 1303 N N . PHE A 1 162 ? -0.913 -7.807 20.362 1.00 97.50 162 PHE A N 1
ATOM 1304 C CA . PHE A 1 162 ? -2.072 -7.728 19.478 1.00 97.50 162 PHE A CA 1
ATOM 1305 C C . PHE A 1 162 ? -2.184 -8.937 18.546 1.00 97.50 162 PHE A C 1
ATOM 1307 O O . PHE A 1 162 ? -3.289 -9.403 18.268 1.00 97.50 162 PHE A O 1
ATOM 1314 N N . LYS A 1 163 ? -1.050 -9.431 18.036 1.00 97.56 163 LYS A N 1
ATOM 1315 C CA . LYS A 1 163 ? -1.006 -10.641 17.211 1.00 97.56 163 LYS A CA 1
ATOM 1316 C C . LYS A 1 163 ? -1.488 -11.841 18.025 1.00 97.56 163 LYS A C 1
ATOM 1318 O O . LYS A 1 163 ? -2.366 -12.552 17.548 1.00 97.56 163 LYS A O 1
ATOM 1323 N N . GLU A 1 164 ? -0.960 -12.024 19.230 1.00 98.00 164 GLU A N 1
ATOM 1324 C CA . GLU A 1 164 ? -1.348 -13.119 20.124 1.00 98.00 164 GLU A CA 1
ATOM 1325 C C . GLU A 1 164 ? -2.831 -13.032 20.513 1.00 98.00 164 GLU A C 1
ATOM 1327 O O . GLU A 1 164 ? -3.573 -14.003 20.397 1.00 98.00 164 GLU A O 1
ATOM 1332 N N . HIS A 1 165 ? -3.314 -11.838 20.865 1.00 97.25 165 HIS A N 1
ATOM 1333 C CA . HIS A 1 165 ? -4.724 -11.598 21.168 1.00 97.25 165 HIS A CA 1
ATOM 1334 C C . HIS A 1 165 ? -5.659 -11.958 20.002 1.00 97.25 165 HIS A C 1
ATOM 1336 O O . HIS A 1 165 ? -6.769 -12.440 20.225 1.00 97.25 165 HIS A O 1
ATOM 1342 N N . MET A 1 166 ? -5.232 -11.720 18.758 1.00 97.62 166 MET A N 1
ATOM 1343 C CA . MET A 1 166 ? -5.983 -12.117 17.564 1.00 97.62 166 MET A CA 1
ATOM 1344 C C . MET A 1 166 ? -5.971 -13.633 17.366 1.00 97.62 166 MET A C 1
ATOM 1346 O O . MET A 1 166 ? -7.021 -14.211 17.103 1.00 97.62 166 MET A O 1
ATOM 1350 N N . GLU A 1 167 ? -4.809 -14.270 17.523 1.00 97.81 167 GLU A N 1
ATOM 1351 C CA . GLU A 1 167 ? -4.653 -15.726 17.403 1.00 97.81 167 GLU A CA 1
ATOM 1352 C C . GLU A 1 167 ? -5.515 -16.474 18.425 1.00 97.81 167 GLU A C 1
ATOM 1354 O O . GLU A 1 167 ? -6.179 -17.444 18.071 1.00 97.81 167 GLU A O 1
ATOM 1359 N N . ASN A 1 168 ? -5.606 -15.963 19.654 1.00 97.81 168 ASN A N 1
ATOM 1360 C CA . ASN A 1 168 ? -6.438 -16.536 20.715 1.00 97.81 168 ASN A CA 1
ATOM 1361 C C . ASN A 1 168 ? -7.951 -16.437 20.445 1.00 97.81 168 ASN A C 1
ATOM 1363 O O . ASN A 1 168 ? -8.738 -17.079 21.133 1.00 97.81 168 ASN A O 1
ATOM 1367 N N . GLN A 1 169 ? -8.368 -15.640 19.459 1.00 97.75 169 GLN A N 1
ATOM 1368 C CA . GLN A 1 169 ? -9.764 -15.501 19.035 1.00 97.75 169 GLN A CA 1
ATOM 1369 C C . GLN A 1 169 ? -10.058 -16.219 17.709 1.00 97.75 169 GLN A C 1
ATOM 1371 O O . GLN A 1 169 ? -11.169 -16.109 17.193 1.00 97.75 169 GLN A O 1
ATOM 1376 N N . PHE A 1 170 ? -9.082 -16.911 17.112 1.00 98.06 170 PHE A N 1
ATOM 1377 C CA . PHE A 1 170 ? -9.288 -17.605 15.844 1.00 98.06 170 PHE A CA 1
ATOM 1378 C C . PHE A 1 170 ? -10.270 -18.766 15.985 1.00 98.06 170 PHE A C 1
ATOM 1380 O O . PHE A 1 170 ? -10.094 -19.682 16.784 1.00 98.06 170 PHE A O 1
ATOM 1387 N N . GLU A 1 171 ? -11.298 -18.742 15.140 1.00 96.56 171 GLU A N 1
ATOM 1388 C CA . GLU A 1 171 ? -12.222 -19.855 14.981 1.00 96.56 171 GLU A CA 1
ATOM 1389 C C . GLU A 1 171 ? -11.617 -20.952 14.096 1.00 96.56 171 GLU A C 1
ATOM 1391 O O . GLU A 1 171 ? -10.586 -20.777 13.435 1.00 96.56 171 GLU A O 1
ATOM 1396 N N . ARG A 1 172 ? -12.299 -22.102 14.032 1.00 96.94 172 ARG A N 1
ATOM 1397 C CA . ARG A 1 172 ? -11.878 -23.233 13.202 1.00 96.94 172 ARG A CA 1
ATOM 1398 C C . ARG A 1 172 ? -11.641 -22.789 11.754 1.00 96.94 172 ARG A C 1
ATOM 1400 O O . ARG A 1 172 ? -12.551 -22.336 11.068 1.00 96.94 172 ARG A O 1
ATOM 1407 N N . GLY A 1 173 ? -10.410 -22.983 11.285 1.00 96.19 173 GLY A N 1
ATOM 1408 C CA . GLY A 1 173 ? -9.990 -22.658 9.923 1.00 96.19 173 GLY A CA 1
ATOM 1409 C C . GLY A 1 173 ? -9.441 -21.243 9.737 1.00 96.19 173 GLY A C 1
ATOM 1410 O O . GLY A 1 173 ? -8.943 -20.953 8.652 1.00 96.19 173 GLY A O 1
ATOM 1411 N N . MET A 1 174 ? -9.475 -20.363 10.742 1.00 97.69 174 MET A N 1
ATOM 1412 C CA . MET A 1 174 ? -8.811 -19.058 10.659 1.00 97.69 174 MET A CA 1
ATOM 1413 C C . MET A 1 174 ? -7.293 -19.209 10.794 1.00 97.69 174 MET A C 1
ATOM 1415 O O . MET A 1 174 ? -6.793 -19.902 11.677 1.00 97.69 174 MET A O 1
ATOM 1419 N N . SER A 1 175 ? -6.547 -18.536 9.919 1.00 97.19 175 SER A N 1
ATOM 1420 C CA . SER A 1 175 ? -5.093 -18.422 10.024 1.00 97.19 175 SER A CA 1
ATOM 1421 C C . SER A 1 175 ? -4.604 -17.111 9.413 1.00 97.19 175 SER A C 1
ATOM 1423 O O . SER A 1 175 ? -5.327 -16.408 8.704 1.00 97.19 175 SER A O 1
ATOM 1425 N N . TRP A 1 176 ? -3.344 -16.750 9.636 1.00 96.00 176 TRP A N 1
ATOM 1426 C CA . TRP A 1 176 ? -2.775 -15.562 8.992 1.00 96.00 176 TRP A CA 1
ATOM 1427 C C . TRP A 1 176 ? -2.669 -15.672 7.463 1.00 96.00 176 TRP A C 1
ATOM 1429 O O . TRP A 1 176 ? -2.615 -14.638 6.781 1.00 96.00 176 TRP A O 1
ATOM 1439 N N . ASP A 1 177 ? -2.697 -16.892 6.922 1.00 94.69 177 ASP A N 1
ATOM 1440 C CA . ASP A 1 177 ? -2.623 -17.157 5.483 1.00 94.69 177 ASP A CA 1
ATOM 1441 C C . ASP A 1 177 ? -3.918 -16.775 4.770 1.00 94.69 177 ASP A C 1
ATOM 1443 O O . ASP A 1 177 ? -3.878 -16.223 3.669 1.00 94.69 177 ASP A O 1
ATOM 1447 N N . ASN A 1 178 ? -5.067 -16.982 5.424 1.00 95.81 178 ASN A N 1
ATOM 1448 C CA . ASN A 1 178 ? -6.371 -16.593 4.889 1.00 95.81 178 ASN A CA 1
ATOM 1449 C C . ASN A 1 178 ? -6.878 -15.245 5.423 1.00 95.81 178 ASN A C 1
ATOM 1451 O O . ASN A 1 178 ? -7.985 -14.822 5.104 1.00 95.81 178 ASN A O 1
ATOM 1455 N N . TRP A 1 179 ? -6.064 -14.486 6.154 1.00 95.00 179 TRP A N 1
ATOM 1456 C CA . TRP A 1 179 ? -6.406 -13.104 6.482 1.00 95.00 179 TRP A CA 1
ATOM 1457 C C . TRP A 1 179 ? -6.509 -12.256 5.200 1.00 95.00 179 TRP A C 1
ATOM 1459 O O . TRP A 1 179 ? -5.549 -12.175 4.432 1.00 95.00 179 TRP A O 1
ATOM 1469 N N . GLY A 1 180 ? -7.619 -11.554 4.958 1.00 90.31 180 GLY A N 1
ATOM 1470 C CA . GLY A 1 180 ? -7.762 -10.654 3.806 1.00 90.31 180 GLY A CA 1
ATOM 1471 C C . GLY A 1 180 ? -9.061 -10.835 3.025 1.00 90.31 180 GLY A C 1
ATOM 1472 O O . GLY A 1 180 ? -10.076 -11.213 3.590 1.00 90.31 180 GLY A O 1
ATOM 1473 N N . LEU A 1 181 ? -9.015 -10.530 1.721 1.00 87.50 181 LEU A N 1
ATOM 1474 C CA . LEU A 1 181 ? -10.193 -10.322 0.863 1.00 87.50 181 LEU A CA 1
ATOM 1475 C C . LEU A 1 181 ? -11.227 -11.461 0.899 1.00 87.50 181 LEU A C 1
ATOM 1477 O O . LEU A 1 181 ? -12.420 -11.185 0.818 1.00 87.50 181 LEU A O 1
ATOM 1481 N N . HIS A 1 182 ? -10.768 -12.711 0.999 1.00 90.12 182 HIS A N 1
ATOM 1482 C CA . HIS A 1 182 ? -11.611 -13.908 0.902 1.00 90.12 182 HIS A CA 1
ATOM 1483 C C . HIS A 1 182 ? -11.606 -14.791 2.156 1.00 90.12 182 HIS A C 1
ATOM 1485 O O . HIS A 1 182 ? -12.215 -15.853 2.128 1.00 90.12 182 HIS A O 1
ATOM 1491 N N . GLY A 1 183 ? -10.930 -14.395 3.237 1.00 95.44 183 GLY A N 1
ATOM 1492 C CA . GLY A 1 183 ? -10.984 -15.144 4.496 1.00 95.44 183 GLY A CA 1
ATOM 1493 C C . GLY A 1 183 ? -11.528 -14.271 5.605 1.00 95.44 183 GLY A C 1
ATOM 1494 O O . GLY A 1 183 ? -12.691 -13.897 5.532 1.00 95.44 183 GLY A O 1
ATOM 1495 N N . TRP A 1 184 ? -10.750 -13.946 6.633 1.00 96.31 184 TRP A N 1
ATOM 1496 C CA . TRP A 1 184 ? -11.246 -13.138 7.755 1.00 96.31 184 TRP A CA 1
ATOM 1497 C C . TRP A 1 184 ? -10.711 -11.700 7.739 1.00 96.31 184 TRP A C 1
ATOM 1499 O O . TRP A 1 184 ? -9.716 -11.364 7.088 1.00 96.31 184 TRP A O 1
ATOM 1509 N N . HIS A 1 185 ? -11.405 -10.821 8.455 1.00 94.31 185 HIS A N 1
ATOM 1510 C CA . HIS A 1 185 ? -11.134 -9.399 8.606 1.00 94.31 185 HIS A CA 1
ATOM 1511 C C . HIS A 1 185 ? -10.986 -9.023 10.083 1.00 94.31 185 HIS A C 1
ATOM 1513 O O . HIS A 1 185 ? -11.561 -9.661 10.955 1.00 94.31 185 HIS A O 1
ATOM 1519 N N . ILE A 1 186 ? -10.278 -7.921 10.347 1.00 94.25 186 ILE A N 1
ATOM 1520 C CA . ILE A 1 186 ? -10.321 -7.268 11.661 1.00 94.25 186 ILE A CA 1
ATOM 1521 C C . ILE A 1 186 ? -11.627 -6.469 11.739 1.00 94.25 186 ILE A C 1
ATOM 1523 O O . ILE A 1 186 ? -11.862 -5.581 10.902 1.00 94.25 186 ILE A O 1
ATOM 1527 N N . ASP A 1 187 ? -12.456 -6.791 12.721 1.00 92.38 187 ASP A N 1
ATOM 1528 C CA . ASP A 1 187 ? -13.764 -6.195 12.988 1.00 92.38 187 ASP A CA 1
ATOM 1529 C C . ASP A 1 187 ? -13.767 -5.473 14.337 1.00 92.38 187 ASP A C 1
ATOM 1531 O O . ASP A 1 187 ? -13.026 -5.853 15.243 1.00 92.38 187 ASP A O 1
ATOM 1535 N N . HIS A 1 188 ? -14.605 -4.443 14.464 1.00 91.56 188 HIS A N 1
ATOM 1536 C CA . HIS A 1 188 ? -14.851 -3.789 15.747 1.00 91.56 188 HIS A CA 1
ATOM 1537 C C . HIS A 1 188 ? -16.025 -4.484 16.447 1.00 91.56 188 HIS A C 1
ATOM 1539 O O . HIS A 1 188 ? -17.110 -4.587 15.869 1.00 91.56 188 HIS A O 1
ATOM 1545 N N . ILE A 1 189 ? -15.821 -4.940 17.686 1.00 93.12 189 ILE A N 1
ATOM 1546 C CA . ILE A 1 189 ? -16.867 -5.564 18.512 1.00 93.12 189 ILE A CA 1
ATOM 1547 C C . ILE A 1 189 ? -17.992 -4.551 18.731 1.00 93.12 189 ILE A C 1
ATOM 1549 O O . ILE A 1 189 ? -19.134 -4.779 18.323 1.00 93.12 189 ILE A O 1
ATOM 1553 N N . ARG A 1 190 ? -17.647 -3.388 19.294 1.00 91.88 190 ARG A N 1
ATOM 1554 C CA . ARG A 1 190 ? -18.497 -2.200 19.309 1.00 91.88 190 ARG A CA 1
ATOM 1555 C C . ARG A 1 190 ? -18.240 -1.398 18.022 1.00 91.88 190 ARG A C 1
ATOM 1557 O O . ARG A 1 190 ? -17.105 -0.965 17.815 1.00 91.88 190 ARG A O 1
ATOM 1564 N N . PRO A 1 191 ? -19.248 -1.179 17.156 1.00 89.44 191 PRO A N 1
ATOM 1565 C CA . PRO A 1 191 ? -19.057 -0.524 15.854 1.00 89.44 191 PRO A CA 1
ATOM 1566 C C . PRO A 1 191 ? -18.487 0.901 15.964 1.00 89.44 191 PRO A C 1
ATOM 1568 O O . PRO A 1 191 ? -18.896 1.645 16.861 1.00 89.44 191 PRO A O 1
ATOM 1571 N N . LEU A 1 192 ? -17.630 1.332 15.021 1.00 86.44 192 LEU A N 1
ATOM 1572 C CA . LEU A 1 192 ? -16.996 2.666 15.049 1.00 86.44 192 LEU A CA 1
ATOM 1573 C C . LEU A 1 192 ? -18.019 3.795 15.053 1.00 86.44 192 LEU A C 1
ATOM 1575 O O . LEU A 1 192 ? -17.782 4.831 15.657 1.00 86.44 192 LEU A O 1
ATOM 1579 N N . MET A 1 193 ? -19.159 3.610 14.389 1.00 85.69 193 MET A N 1
ATOM 1580 C CA . MET A 1 193 ? -20.206 4.635 14.324 1.00 85.69 193 MET A CA 1
ATOM 1581 C C . MET A 1 193 ? -20.875 4.946 15.668 1.00 85.69 193 MET A C 1
ATOM 1583 O O . MET A 1 193 ? -21.597 5.931 15.766 1.00 85.69 193 MET A O 1
ATOM 1587 N N . THR A 1 194 ? -20.648 4.122 16.693 1.00 89.81 194 THR A N 1
ATOM 1588 C CA . THR A 1 194 ? -21.103 4.394 18.066 1.00 89.81 194 THR A CA 1
ATOM 1589 C C . THR A 1 194 ? -20.119 5.258 18.861 1.00 89.81 194 THR A C 1
ATOM 1591 O O . THR A 1 194 ? -20.347 5.512 20.044 1.00 89.81 194 THR A O 1
ATOM 1594 N N . PHE A 1 195 ? -19.009 5.669 18.242 1.00 89.50 195 PHE A N 1
ATOM 1595 C CA . PHE A 1 195 ? -17.994 6.528 18.836 1.00 89.50 195 PHE A CA 1
ATOM 1596 C C . PHE A 1 195 ? -17.939 7.866 18.105 1.00 89.50 195 PHE A C 1
ATOM 1598 O O . PHE A 1 195 ? -17.984 7.933 16.874 1.00 89.50 195 PHE A O 1
ATOM 1605 N N . ASP A 1 196 ? -17.738 8.935 18.867 1.00 88.75 196 ASP A N 1
ATOM 1606 C CA . ASP A 1 196 ? -17.290 10.206 18.324 1.00 88.75 196 ASP A CA 1
ATOM 1607 C C . ASP A 1 196 ? -15.781 10.142 18.046 1.00 88.75 196 ASP A C 1
ATOM 1609 O O . ASP A 1 196 ? -14.944 10.311 18.933 1.00 88.75 196 ASP A O 1
ATOM 1613 N N . LEU A 1 197 ? -15.420 9.910 16.783 1.00 86.38 197 LEU A N 1
ATOM 1614 C CA . LEU A 1 197 ? -14.021 9.820 16.350 1.00 86.38 197 LEU A CA 1
ATOM 1615 C C . LEU A 1 197 ? -13.283 11.170 16.350 1.00 86.38 197 LEU A C 1
ATOM 1617 O O . LEU A 1 197 ? -12.070 11.192 16.132 1.00 86.38 197 LEU A O 1
ATOM 1621 N N . SER A 1 198 ? -13.980 12.292 16.567 1.00 84.69 198 SER A N 1
ATOM 1622 C CA . SER A 1 198 ? -13.335 13.589 16.798 1.00 84.69 198 SER A CA 1
ATOM 1623 C C . SER A 1 198 ? -12.785 13.702 18.223 1.00 84.69 198 SER A C 1
ATOM 1625 O O . SER A 1 198 ? -11.769 14.364 18.454 1.00 84.69 198 SER A O 1
ATOM 1627 N N . ASN A 1 199 ? -13.386 12.971 19.164 1.00 87.69 199 ASN A N 1
ATOM 1628 C CA . ASN A 1 199 ? -12.911 12.852 20.528 1.00 87.69 199 ASN A CA 1
ATOM 1629 C C . ASN A 1 199 ? -11.756 11.840 20.606 1.00 87.69 199 ASN A C 1
ATOM 1631 O O . ASN A 1 199 ? -11.913 10.650 20.342 1.00 87.69 199 ASN A O 1
ATOM 1635 N N . LYS A 1 200 ? -10.573 12.299 21.031 1.00 86.44 200 LYS A N 1
ATOM 1636 C CA . LYS A 1 200 ? -9.360 11.461 21.108 1.00 86.44 200 LYS A CA 1
ATOM 1637 C C . LYS A 1 200 ? -9.490 10.267 22.060 1.00 86.44 200 LYS A C 1
ATOM 1639 O O . LYS A 1 200 ? -8.854 9.243 21.815 1.00 86.44 200 LYS A O 1
ATOM 1644 N N . VAL A 1 201 ? -10.252 10.396 23.146 1.00 90.38 201 VAL A N 1
ATOM 1645 C CA . VAL A 1 201 ? -10.450 9.316 24.124 1.00 90.38 201 VAL A CA 1
ATOM 1646 C C . VAL A 1 201 ? -11.321 8.228 23.508 1.00 90.38 201 VAL A C 1
ATOM 1648 O O . VAL A 1 201 ? -10.889 7.079 23.451 1.00 90.38 201 VAL A O 1
ATOM 1651 N N . GLN A 1 202 ? -12.470 8.604 22.942 1.00 92.12 202 GLN A N 1
ATOM 1652 C CA . GLN A 1 202 ? -13.357 7.662 22.252 1.00 92.12 202 GLN A CA 1
ATOM 1653 C C . GLN A 1 202 ? -12.695 7.046 21.017 1.00 92.12 202 GLN A C 1
ATOM 1655 O O . GLN A 1 202 ? -12.835 5.855 20.768 1.00 92.12 202 GLN A O 1
ATOM 1660 N N . PHE A 1 203 ? -11.902 7.817 20.269 1.00 89.94 203 PHE A N 1
ATOM 1661 C CA . PHE A 1 203 ? -11.109 7.296 19.160 1.00 89.94 203 PHE A CA 1
ATOM 1662 C C . PHE A 1 203 ? -10.128 6.204 19.616 1.00 89.94 203 PHE A C 1
ATOM 1664 O O . PHE A 1 203 ? -10.007 5.171 18.956 1.00 89.94 203 PHE A O 1
ATOM 1671 N N . ARG A 1 204 ? -9.421 6.405 20.735 1.00 90.25 204 ARG A N 1
ATOM 1672 C CA . ARG A 1 204 ? -8.513 5.386 21.289 1.00 90.25 204 ARG A CA 1
ATOM 1673 C C . ARG A 1 204 ? -9.273 4.169 21.792 1.00 90.25 204 ARG A C 1
ATOM 1675 O O . ARG A 1 204 ? -8.835 3.058 21.540 1.00 90.25 204 ARG A O 1
ATOM 1682 N N . GLU A 1 205 ? -10.402 4.368 22.462 1.00 93.75 205 GLU A N 1
ATOM 1683 C CA . GLU A 1 205 ? -11.276 3.279 22.909 1.00 93.75 205 GLU A CA 1
ATOM 1684 C C . GLU A 1 205 ? -11.753 2.431 21.724 1.00 93.75 205 GLU A C 1
ATOM 1686 O O . GLU A 1 205 ? -11.622 1.209 21.741 1.00 93.75 205 GLU A O 1
ATOM 1691 N N . ALA A 1 206 ? -12.194 3.086 20.649 1.00 92.38 206 ALA A N 1
ATOM 1692 C CA . ALA A 1 206 ? -12.656 2.437 19.433 1.00 92.38 206 ALA A CA 1
ATOM 1693 C C . ALA A 1 206 ? -11.572 1.563 18.782 1.00 92.38 206 ALA A C 1
ATOM 1695 O O . ALA A 1 206 ? -11.877 0.476 18.297 1.00 92.38 206 ALA A O 1
ATOM 1696 N N . ASN A 1 207 ? -10.313 2.018 18.795 1.00 92.94 207 ASN A N 1
ATOM 1697 C CA . ASN A 1 207 ? -9.175 1.316 18.192 1.00 92.94 207 ASN A CA 1
ATOM 1698 C C . ASN A 1 207 ? -8.412 0.404 19.171 1.00 92.94 207 ASN A C 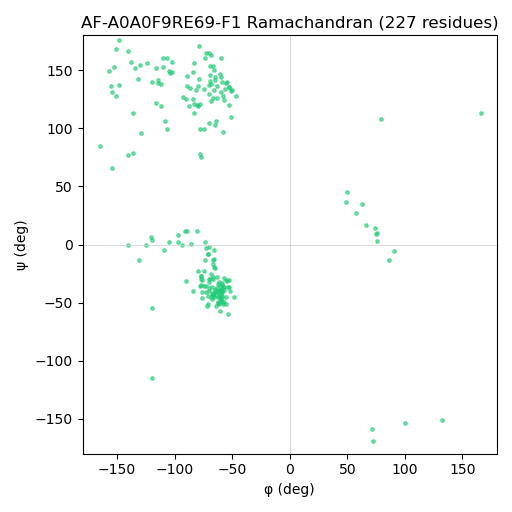1
ATOM 1700 O O . ASN A 1 207 ? -7.431 -0.219 18.758 1.00 92.94 207 ASN A O 1
ATOM 1704 N N . ARG A 1 208 ? -8.820 0.322 20.444 1.00 95.50 208 ARG A N 1
ATOM 1705 C CA . ARG A 1 208 ? -8.138 -0.493 21.454 1.00 95.50 208 ARG A CA 1
ATOM 1706 C C . ARG A 1 208 ? -8.251 -1.973 21.096 1.00 95.50 208 ARG A C 1
ATOM 1708 O O . ARG A 1 208 ? -9.296 -2.409 20.621 1.00 95.50 208 ARG A O 1
ATOM 1715 N N . TYR A 1 209 ? -7.208 -2.756 21.366 1.00 96.62 209 TYR A N 1
ATOM 1716 C CA . TYR A 1 209 ? -7.163 -4.178 21.009 1.00 96.62 209 TYR A CA 1
ATOM 1717 C C . TYR A 1 209 ? -8.367 -4.969 21.531 1.00 96.62 209 TYR A C 1
ATOM 1719 O O . TYR A 1 209 ? -8.891 -5.804 20.812 1.00 96.62 209 TYR A O 1
ATOM 1727 N N . THR A 1 210 ? -8.860 -4.630 22.724 1.00 96.94 210 THR A N 1
ATOM 1728 C CA . THR A 1 210 ? -10.028 -5.256 23.359 1.00 96.94 210 THR A CA 1
ATOM 1729 C C . THR A 1 210 ? -11.346 -5.004 22.628 1.00 96.94 210 THR A C 1
ATOM 1731 O O . THR A 1 210 ? -12.321 -5.691 22.897 1.00 96.94 210 THR A O 1
ATOM 1734 N N . ASN A 1 211 ? -11.409 -4.008 21.738 1.00 96.44 211 ASN A N 1
ATOM 1735 C CA . ASN A 1 211 ? -12.566 -3.746 20.883 1.00 96.44 211 ASN A CA 1
ATOM 1736 C C . ASN A 1 211 ? -12.401 -4.353 19.477 1.00 96.44 211 ASN A C 1
ATOM 1738 O O . ASN A 1 211 ? -13.256 -4.153 18.616 1.00 96.44 211 ASN A O 1
ATOM 1742 N N . LEU A 1 212 ? -11.304 -5.066 19.208 1.00 95.38 212 LEU A N 1
ATOM 1743 C CA . LEU A 1 212 ? -11.002 -5.646 17.906 1.00 95.38 212 LEU A CA 1
ATOM 1744 C C . LEU A 1 212 ? -11.068 -7.170 17.978 1.00 95.38 212 LEU A C 1
ATOM 1746 O O . LEU A 1 212 ? -10.522 -7.775 18.893 1.00 95.38 212 LEU A O 1
ATOM 1750 N N . ARG A 1 213 ? -11.656 -7.791 16.955 1.00 95.12 213 ARG A N 1
ATOM 1751 C CA . ARG A 1 213 ? -11.710 -9.253 16.815 1.00 95.12 213 ARG A CA 1
ATOM 1752 C C . ARG A 1 213 ? -11.443 -9.710 15.380 1.00 95.12 213 ARG A C 1
ATOM 1754 O O . ARG A 1 213 ? -11.682 -8.932 14.444 1.00 95.12 213 ARG A O 1
ATOM 1761 N N . PRO A 1 214 ? -11.001 -10.957 15.169 1.00 96.81 214 PRO A N 1
ATOM 1762 C CA . PRO A 1 214 ? -11.143 -11.605 13.877 1.00 96.81 214 PRO A CA 1
ATOM 1763 C C . PRO A 1 214 ? -12.627 -11.909 13.614 1.00 96.81 214 PRO A C 1
ATOM 1765 O O . PRO A 1 214 ? -13.382 -12.260 14.515 1.00 96.81 214 PRO A O 1
ATOM 1768 N N . LEU A 1 215 ? -13.066 -11.734 12.371 1.00 95.56 215 LEU A N 1
ATOM 1769 C CA . LEU A 1 215 ? -14.402 -12.123 11.920 1.00 95.56 215 LEU A CA 1
ATOM 1770 C C . LEU A 1 215 ? -14.326 -12.517 10.449 1.00 95.56 215 LEU A C 1
ATOM 1772 O O . LEU A 1 215 ? -13.689 -11.804 9.666 1.00 95.56 215 LEU A O 1
ATOM 1776 N N . TRP A 1 216 ? -14.983 -13.604 10.043 1.00 95.94 216 TRP A N 1
ATOM 1777 C CA . TRP A 1 216 ? -15.020 -13.987 8.633 1.00 95.94 216 TRP A CA 1
ATOM 1778 C C . TRP A 1 216 ? -15.531 -12.840 7.758 1.00 95.94 216 TRP A C 1
ATOM 1780 O O . TRP A 1 216 ? -16.441 -12.090 8.121 1.00 95.94 216 TRP A O 1
ATOM 1790 N N . ALA A 1 217 ? -14.918 -12.672 6.586 1.00 92.06 217 ALA A N 1
ATOM 1791 C CA . ALA A 1 217 ? -15.260 -11.600 5.665 1.00 92.06 217 ALA A CA 1
ATOM 1792 C C . ALA A 1 217 ? -16.727 -11.690 5.259 1.00 92.06 217 ALA A C 1
ATOM 1794 O O . ALA A 1 217 ? -17.381 -10.654 5.208 1.00 92.06 217 ALA A O 1
ATOM 1795 N N . TYR A 1 218 ? -17.241 -12.902 5.031 1.00 90.81 218 TYR A N 1
ATOM 1796 C CA . TYR A 1 218 ? -18.652 -13.144 4.742 1.00 90.81 218 TYR A CA 1
ATOM 1797 C C . TYR A 1 218 ? -19.563 -12.633 5.867 1.00 90.81 218 TYR A C 1
ATOM 1799 O O . TYR A 1 218 ? -20.444 -11.812 5.608 1.00 90.81 218 TYR A O 1
ATOM 1807 N N . ASP A 1 219 ? -19.287 -13.000 7.119 1.00 89.50 219 ASP A N 1
ATOM 1808 C CA . ASP A 1 219 ? -20.095 -12.581 8.269 1.00 89.50 219 ASP A CA 1
ATOM 1809 C C . ASP A 1 219 ? -20.038 -11.069 8.469 1.00 89.50 219 ASP A C 1
ATOM 1811 O O . ASP A 1 219 ? -21.069 -10.412 8.613 1.00 89.50 219 ASP A O 1
ATOM 1815 N N . ASN A 1 220 ? -18.848 -10.473 8.364 1.00 85.75 220 ASN A N 1
ATOM 1816 C CA . ASN A 1 220 ? -18.707 -9.022 8.391 1.00 85.75 220 ASN A CA 1
ATOM 1817 C C . ASN A 1 220 ? -19.494 -8.375 7.237 1.00 85.75 220 ASN A C 1
ATOM 1819 O O . ASN A 1 220 ? -20.173 -7.371 7.434 1.00 85.75 220 ASN A O 1
ATOM 1823 N N . LEU A 1 221 ? -19.434 -8.947 6.030 1.00 82.50 221 LEU A N 1
ATOM 1824 C CA . LEU A 1 221 ? -20.105 -8.432 4.836 1.00 82.50 221 LEU A CA 1
ATOM 1825 C C . LEU A 1 221 ? -21.631 -8.555 4.881 1.00 82.50 221 LEU A C 1
ATOM 1827 O O . LEU A 1 221 ? -22.301 -7.694 4.309 1.00 82.50 221 LEU A O 1
ATOM 1831 N N . SER A 1 222 ? -22.164 -9.551 5.580 1.00 82.69 222 SER A N 1
ATOM 1832 C CA . SER A 1 222 ? -23.604 -9.781 5.730 1.00 82.69 222 SER A CA 1
ATOM 1833 C C . SER A 1 222 ? -24.287 -8.799 6.696 1.00 82.69 222 SER A C 1
ATOM 1835 O O . SER A 1 222 ? -25.486 -8.544 6.579 1.00 82.69 222 SER A O 1
ATOM 1837 N N . ARG A 1 223 ? -23.536 -8.180 7.621 1.00 77.06 223 ARG A N 1
ATOM 1838 C CA . ARG A 1 223 ? -24.085 -7.218 8.594 1.00 77.06 223 ARG A CA 1
ATOM 1839 C C . ARG A 1 223 ? -24.603 -5.943 7.913 1.00 77.06 223 ARG A C 1
ATOM 1841 O O . ARG A 1 223 ? -24.073 -5.480 6.894 1.00 77.06 223 ARG A O 1
ATOM 1848 N N . LYS A 1 224 ? -25.618 -5.312 8.517 1.00 72.56 224 LYS A N 1
ATOM 1849 C CA . LYS A 1 224 ? -26.142 -4.012 8.054 1.00 72.56 224 LYS A CA 1
ATOM 1850 C C . LYS A 1 224 ? -25.039 -2.954 8.121 1.00 72.56 224 LYS A C 1
ATOM 1852 O O . LYS A 1 224 ? -24.217 -2.968 9.031 1.00 72.56 224 LYS A O 1
ATOM 1857 N N . LYS A 1 225 ? -25.037 -1.977 7.203 1.00 64.75 225 LYS A N 1
ATOM 1858 C CA . LYS A 1 225 ? -24.074 -0.854 7.245 1.00 64.75 225 LYS A CA 1
ATOM 1859 C C . LYS A 1 225 ? -24.097 -0.102 8.583 1.00 64.75 225 LYS A C 1
ATOM 1861 O O . LYS A 1 225 ? -23.055 0.377 8.994 1.00 64.75 225 LYS A O 1
ATOM 1866 N N . SER A 1 226 ? -25.245 -0.050 9.265 1.00 62.44 226 SER A N 1
ATOM 1867 C CA . SER A 1 226 ? -25.407 0.529 10.610 1.00 62.44 226 SER A CA 1
ATOM 1868 C C . SER A 1 226 ? -24.752 -0.278 11.743 1.00 62.44 226 SER A C 1
ATOM 1870 O O . SER A 1 226 ? -24.822 0.100 12.905 1.00 62.44 226 SER A O 1
ATOM 1872 N N . GLN A 1 227 ? -24.154 -1.420 11.422 1.00 59.53 227 GLN A N 1
ATOM 1873 C CA . GLN A 1 227 ? -23.407 -2.272 12.344 1.00 59.53 227 GLN A CA 1
ATOM 1874 C C . GLN A 1 227 ? -21.958 -2.448 11.873 1.00 59.53 227 GLN A C 1
ATOM 1876 O O . GLN A 1 227 ? -21.227 -3.265 12.426 1.00 59.53 227 GLN A O 1
ATOM 1881 N N . ARG A 1 228 ? -21.559 -1.727 10.815 1.00 57.44 228 ARG A N 1
ATOM 1882 C CA . ARG A 1 228 ? -20.288 -1.889 10.112 1.00 57.44 228 ARG A CA 1
ATOM 1883 C C . ARG A 1 228 ? -19.586 -0.552 9.949 1.00 57.44 228 ARG A C 1
ATOM 1885 O O . ARG A 1 228 ? -20.227 0.479 9.770 1.00 57.44 228 ARG A O 1
ATOM 1892 N N . LYS A 1 229 ? -18.265 -0.656 9.822 1.00 52.94 229 LYS A N 1
ATOM 1893 C CA . LYS A 1 229 ? -17.242 0.380 10.009 1.00 52.94 229 LYS A CA 1
ATOM 1894 C C . LYS A 1 229 ? -16.824 0.417 11.460 1.00 52.94 229 LYS A C 1
ATOM 1896 O O . LYS A 1 229 ? -17.666 0.765 12.308 1.00 52.94 229 LYS A O 1
#

Radius of gyration: 33.58 Å; Cα contacts (8 Å, |Δi|>4): 263; chains: 1; bounding box: 54×40×112 Å

Solvent-accessible surface area (backbone atoms only — not comparable to full-atom values): 13835 Å² total; per-residue (Å²): 138,91,87,79,86,86,88,91,71,99,69,87,72,78,80,77,75,80,80,74,83,81,43,72,24,82,54,87,98,47,97,44,43,30,44,94,98,45,93,29,15,74,68,32,39,54,37,20,74,62,50,80,29,56,85,54,78,47,55,19,73,53,86,96,37,87,45,59,29,57,59,46,95,88,76,42,77,44,64,45,20,69,73,52,46,56,43,33,76,74,69,39,68,98,53,60,52,21,73,50,87,95,40,80,45,58,42,67,51,96,55,22,17,61,70,57,40,52,50,51,48,36,72,79,29,65,57,58,34,49,56,49,49,49,42,51,52,50,58,71,72,44,62,94,70,60,72,78,84,56,61,57,65,38,23,75,52,54,68,64,56,48,51,51,59,42,59,78,56,54,54,95,90,61,51,85,86,44,51,43,96,88,30,29,36,88,39,51,74,64,36,45,83,81,41,58,60,83,42,68,66,46,35,33,54,54,51,17,51,93,28,50,40,65,38,47,33,67,63,62,64,70,50,56,70,95,64,52,92

Foldseek 3Di:
DDDDDDDDDPDPDPPPPPDDDFDAAPDPPGRATDDPPGNGHPQQRVVCVFAVGRPDFDFAPQPPGRDGFGADPVPGTDNHHPVQVVCCVVPNRPAQFAPDPPGRAHDDDPSHHPVVVLVVCVVVDVLSVVQVVQVVVVVVVDDDPLDDDGSQVLQVDHSVVLVVLAVVQDDPPDDSVQEDDQFKYKFFQQALVVFDSSDPVSVSVRSHSVRIYIDTPVVQVPDDVVRHD

Organism: NCBI:txid412755

Secondary structure (DSSP, 8-state):
-------SS-------------PBPSSTT--PBB-TT-SSBHHHHHHHHHHSSSS-PPBPSSTT--PBPPEETTTEE-SS-HHHHHHHHHHSSSSPBPSSTT--SBEEETTEEHHHHHHHHHHH-HHHHHHHHHHHHHHHH--TT---S-TTGGGTS-HHHHHHHHHTTPPTT--SSSBSTTSEEEEESS-GGGS-TTSHHHHHHHHSGGGEEEEEHHHHHHS-GGG--

Mean predicted aligned error: 14.68 Å